Protein AF-A0A7D9KC14-F1 (afdb_monomer)

Foldseek 3Di:
DDDDPDDDPVVVVVVVVVVVVLVVVLVVLVVVLVVLVVVLVVLVVVLVVLVVVLVVLVVVLVVLVVVLVVLVVVLVVLVVVLVVVLVVQDPPDPVSVVVNVVSNVVSVVVSVVSVVVSVVSVVVNVVSVVVVVVVVVSVVVSVVSVVVSVVSVVVSVVSVVVSVVSVVVVVVVVVVVVVVVVVVVVVVVVVVVVVVVVVVVVVVVVVVVVVVVVD

Secondary structure (DSSP, 8-state):
-------SSHHHHHHHHHHHHHHHHHHHHHHHHHHHHHHHHHHHHHHHHHHHHHHHHHHHHHHHHHHHHHHHHHHHHHHHHHHHHHHHS--SSHHHHHHHHHHHHHHHHHHHHHHHHHHHHHHHHHHHHHHHHHHHHHHHHHHHHHHHHHHHHHHHHHHHHHHHHHHHHHHHHHHHHHHHHHHHHHHHHHHHHHHHHHHHHHHHHHHHHHHHHH-

Mean predicted aligned error: 11.84 Å

Structure (mmCIF, N/CA/C/O backbone):
data_AF-A0A7D9KC14-F1
#
_entry.id   AF-A0A7D9KC14-F1
#
loop_
_atom_site.group_PDB
_atom_site.id
_atom_site.type_symbol
_atom_site.label_atom_id
_atom_site.label_alt_id
_atom_site.label_comp_id
_atom_site.label_asym_id
_atom_site.label_entity_id
_atom_site.label_seq_id
_atom_site.pdbx_PDB_ins_code
_atom_site.Cartn_x
_atom_site.Cartn_y
_atom_site.Cartn_z
_atom_site.occupancy
_atom_site.B_iso_or_equiv
_atom_site.auth_seq_id
_atom_site.auth_comp_id
_atom_site.auth_asym_id
_atom_site.auth_atom_id
_atom_site.pdbx_PDB_model_num
ATOM 1 N N . MET A 1 1 ? 51.379 22.049 -57.224 1.00 39.00 1 MET A N 1
ATOM 2 C CA . MET A 1 1 ? 50.132 21.332 -57.548 1.00 39.00 1 MET A CA 1
ATOM 3 C C . MET A 1 1 ? 49.554 20.849 -56.240 1.00 39.00 1 MET A C 1
ATOM 5 O O . MET A 1 1 ? 50.066 19.902 -55.660 1.00 39.00 1 MET A O 1
ATOM 9 N N . GLU A 1 2 ? 48.586 21.610 -55.744 1.00 45.56 2 GLU A N 1
ATOM 10 C CA . GLU A 1 2 ? 47.668 21.205 -54.684 1.00 45.56 2 GLU A CA 1
ATOM 11 C C . GLU A 1 2 ? 46.877 19.973 -55.123 1.00 45.56 2 GLU A C 1
ATOM 13 O O . GLU A 1 2 ? 46.522 19.850 -56.297 1.00 45.56 2 GLU A O 1
ATOM 18 N N . SER A 1 3 ? 46.556 19.096 -54.177 1.00 41.31 3 SER A N 1
ATOM 19 C CA . SER A 1 3 ? 45.239 18.460 -54.109 1.00 41.31 3 SER A CA 1
ATOM 20 C C . SER A 1 3 ? 45.011 17.975 -52.683 1.00 41.31 3 SER A C 1
ATOM 22 O O . SER A 1 3 ? 45.712 17.104 -52.173 1.00 41.31 3 SER A O 1
ATOM 24 N N . SER A 1 4 ? 44.057 18.641 -52.047 1.00 45.81 4 SER A N 1
ATOM 25 C CA . SER A 1 4 ? 43.502 18.395 -50.726 1.00 45.81 4 SER A CA 1
ATOM 26 C C . SER A 1 4 ? 42.912 16.990 -50.607 1.00 45.81 4 SER A C 1
ATOM 28 O O . SER A 1 4 ? 41.983 16.647 -51.335 1.00 45.81 4 SER A O 1
ATOM 30 N N . SER A 1 5 ? 43.376 16.213 -49.628 1.00 45.97 5 SER A N 1
ATOM 31 C CA . SER A 1 5 ? 42.570 15.146 -49.025 1.00 45.97 5 SER A CA 1
ATOM 32 C C . SER A 1 5 ? 41.718 15.766 -47.921 1.00 45.97 5 SER A C 1
ATOM 34 O O . SER A 1 5 ? 42.128 15.802 -46.766 1.00 45.97 5 SER A O 1
ATOM 36 N N . SER A 1 6 ? 40.555 16.296 -48.286 1.00 48.28 6 SER A N 1
ATOM 37 C CA . SER A 1 6 ? 39.511 16.688 -47.337 1.00 48.28 6 SER A CA 1
ATOM 38 C C . SER A 1 6 ? 38.213 16.007 -47.744 1.00 48.28 6 SER A C 1
ATOM 40 O O . SER A 1 6 ? 37.364 16.612 -48.385 1.00 48.28 6 SER A O 1
ATOM 42 N N . GLU A 1 7 ? 38.071 14.729 -47.421 1.00 48.59 7 GLU A N 1
ATOM 43 C CA . GLU A 1 7 ? 36.798 14.027 -47.559 1.00 48.59 7 GLU A CA 1
ATOM 44 C C . GLU A 1 7 ? 36.711 12.966 -46.457 1.00 48.59 7 GLU A C 1
ATOM 46 O O . GLU A 1 7 ? 37.543 12.059 -46.409 1.00 48.59 7 GLU A O 1
ATOM 51 N N . SER A 1 8 ? 35.643 13.047 -45.648 1.00 48.19 8 SER A N 1
ATOM 52 C CA . SER A 1 8 ? 35.090 11.994 -44.765 1.00 48.19 8 SER A CA 1
ATOM 53 C C . SER A 1 8 ? 35.402 12.028 -43.252 1.00 48.19 8 SER A C 1
ATOM 55 O O . SER A 1 8 ? 35.715 10.985 -42.687 1.00 48.19 8 SER A O 1
ATOM 57 N N . GLU A 1 9 ? 35.239 13.163 -42.561 1.00 49.38 9 GLU A N 1
ATOM 58 C CA . GLU A 1 9 ? 35.051 13.162 -41.084 1.00 49.38 9 GLU A CA 1
ATOM 59 C C . GLU A 1 9 ? 33.600 13.465 -40.649 1.00 49.38 9 GLU A C 1
ATOM 61 O O . GLU A 1 9 ? 33.166 13.005 -39.599 1.00 49.38 9 GLU A O 1
ATOM 66 N N . ASP A 1 10 ? 32.803 14.114 -41.503 1.00 49.94 10 ASP A N 1
ATOM 67 C CA . ASP A 1 10 ? 31.460 14.628 -41.171 1.00 49.94 10 ASP A CA 1
ATOM 68 C C . ASP A 1 10 ? 30.424 13.529 -40.830 1.00 49.94 10 ASP A C 1
ATOM 70 O O . ASP A 1 10 ? 29.585 13.684 -39.950 1.00 49.94 10 ASP A O 1
ATOM 74 N N . GLY A 1 11 ? 30.516 12.354 -41.465 1.00 54.12 11 GLY A N 1
ATOM 75 C CA . GLY A 1 11 ? 29.548 11.265 -41.262 1.00 54.12 11 GLY A CA 1
ATOM 76 C C . GLY A 1 11 ? 29.755 10.418 -40.000 1.00 54.12 11 GLY A C 1
ATOM 77 O O . GLY A 1 11 ? 28.895 9.601 -39.683 1.00 54.12 11 GLY A O 1
ATOM 78 N N . ASN A 1 12 ? 30.887 10.551 -39.298 1.00 58.19 12 ASN A N 1
ATOM 79 C CA . ASN A 1 12 ? 31.172 9.753 -38.097 1.00 58.19 12 ASN A CA 1
ATOM 80 C C . ASN A 1 12 ? 30.676 10.453 -36.818 1.00 58.19 12 ASN A C 1
ATOM 82 O O . ASN A 1 12 ? 30.255 9.786 -35.875 1.00 58.19 12 ASN A O 1
ATOM 86 N N . GLU A 1 13 ? 30.663 11.789 -36.806 1.00 62.78 13 GLU A N 1
ATOM 87 C CA . GLU A 1 13 ? 30.197 12.587 -35.665 1.00 62.78 13 GLU A CA 1
ATOM 88 C C . GLU A 1 13 ? 28.672 12.521 -35.479 1.00 62.78 13 GLU A C 1
ATOM 90 O O . GLU A 1 13 ? 28.202 12.417 -34.345 1.00 62.78 13 GLU A O 1
ATOM 95 N N . GLU A 1 14 ? 27.888 12.506 -36.566 1.00 62.66 14 GLU A N 1
ATOM 96 C CA . GLU A 1 14 ? 26.424 12.353 -36.488 1.00 62.66 14 GLU A CA 1
ATOM 97 C C . GLU A 1 14 ? 26.013 10.986 -35.915 1.00 62.66 14 GLU A C 1
ATOM 99 O O . GLU A 1 14 ? 25.110 10.902 -35.083 1.00 62.66 14 GLU A O 1
ATOM 104 N N . VAL A 1 15 ? 26.717 9.912 -36.291 1.00 64.75 15 VAL A N 1
ATOM 105 C CA . VAL A 1 15 ? 26.421 8.548 -35.818 1.00 64.75 15 VAL A CA 1
ATOM 106 C C . VAL A 1 15 ? 26.793 8.374 -34.343 1.00 64.75 15 VAL A C 1
ATOM 108 O O . VAL A 1 15 ? 26.016 7.796 -33.584 1.00 64.75 15 VAL A O 1
ATOM 111 N N . GLU A 1 16 ? 27.942 8.907 -33.911 1.00 68.31 16 GLU A N 1
ATOM 112 C CA . GLU A 1 16 ? 28.320 8.903 -32.491 1.00 68.31 16 GLU A CA 1
ATOM 113 C C . GLU A 1 16 ? 27.355 9.724 -31.629 1.00 68.31 16 GLU A C 1
ATOM 115 O O . GLU A 1 16 ? 27.100 9.377 -30.472 1.00 68.31 16 GLU A O 1
ATOM 120 N N . ARG A 1 17 ? 26.821 10.822 -32.169 1.00 72.69 17 ARG A N 1
ATOM 121 C CA . ARG A 1 17 ? 25.849 11.653 -31.464 1.00 72.69 17 ARG A CA 1
ATOM 122 C C . ARG A 1 17 ? 24.526 10.915 -31.255 1.00 72.69 17 ARG A C 1
ATOM 124 O O . ARG A 1 17 ? 24.041 10.895 -30.125 1.00 72.69 17 ARG A O 1
ATOM 131 N N . ASP A 1 18 ? 24.013 10.249 -32.288 1.00 74.06 18 ASP A N 1
ATOM 132 C CA . ASP A 1 18 ? 22.810 9.414 -32.191 1.00 74.06 18 ASP A CA 1
ATOM 133 C C . ASP A 1 18 ? 22.973 8.290 -31.148 1.00 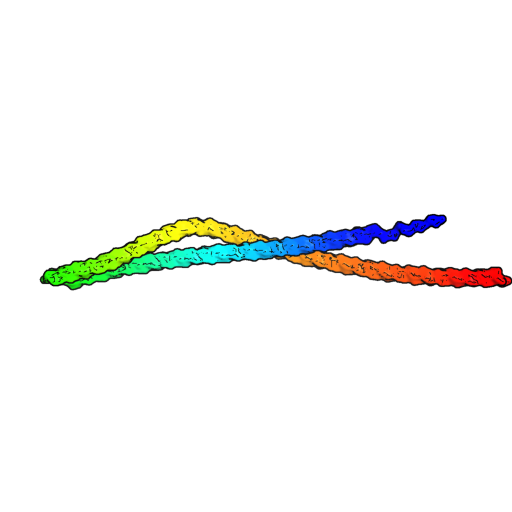74.06 18 ASP A C 1
ATOM 135 O O . ASP A 1 18 ? 22.064 8.032 -30.363 1.00 74.06 18 ASP A O 1
ATOM 139 N N . GLU A 1 19 ? 24.140 7.636 -31.081 1.00 74.44 19 GLU A N 1
ATOM 140 C CA . GLU A 1 19 ? 24.414 6.574 -30.091 1.00 74.44 19 GLU A CA 1
ATOM 141 C C . GLU A 1 19 ? 24.459 7.089 -28.651 1.00 74.44 19 GLU A C 1
ATOM 143 O O . GLU A 1 19 ? 24.012 6.411 -27.720 1.00 74.44 19 GLU A O 1
ATOM 148 N N . ARG A 1 20 ? 24.996 8.294 -28.444 1.00 78.12 20 ARG A N 1
ATOM 149 C CA . ARG A 1 20 ? 25.009 8.932 -27.121 1.00 78.12 20 ARG A CA 1
ATOM 150 C C . ARG A 1 20 ? 23.605 9.335 -26.687 1.00 78.12 20 ARG A C 1
ATOM 152 O O . ARG A 1 20 ? 23.263 9.130 -25.525 1.00 78.12 20 ARG A O 1
ATOM 159 N N . GLU A 1 21 ? 22.802 9.875 -27.601 1.00 78.19 21 GLU A N 1
ATOM 160 C CA . GLU A 1 21 ? 21.414 10.254 -27.324 1.00 78.19 21 GLU A CA 1
ATOM 161 C C . GLU A 1 21 ? 20.549 9.017 -27.000 1.00 78.19 21 GLU A C 1
ATOM 163 O O . GLU A 1 21 ? 19.844 9.019 -25.989 1.00 78.19 21 GLU A O 1
ATOM 168 N N . GLU A 1 22 ? 20.686 7.923 -27.758 1.00 79.06 22 GLU A N 1
ATOM 169 C CA . GLU A 1 22 ? 19.988 6.649 -27.509 1.00 79.06 22 GLU A CA 1
ATOM 170 C C . GLU A 1 22 ? 20.354 6.014 -26.156 1.00 79.06 22 GLU A C 1
ATOM 172 O O . GLU A 1 22 ? 19.478 5.546 -25.420 1.00 79.06 22 GLU A O 1
ATOM 177 N N . ASN A 1 23 ? 21.645 5.994 -25.806 1.00 80.38 23 ASN A N 1
ATOM 178 C CA . ASN A 1 23 ? 22.094 5.464 -24.518 1.00 80.38 23 ASN A CA 1
ATOM 179 C C . ASN A 1 23 ? 21.542 6.292 -23.352 1.00 80.38 23 ASN A C 1
ATOM 181 O O . ASN A 1 23 ? 21.031 5.720 -22.387 1.00 80.38 23 ASN A O 1
ATOM 185 N N . ASN A 1 24 ? 21.564 7.620 -23.477 1.00 87.44 24 ASN A N 1
ATOM 186 C CA . ASN A 1 24 ? 21.039 8.527 -22.462 1.00 87.44 24 ASN A CA 1
ATOM 187 C C . ASN A 1 24 ? 19.527 8.328 -22.242 1.00 87.44 24 ASN A C 1
ATOM 189 O O . ASN A 1 24 ? 19.068 8.277 -21.105 1.00 87.44 24 ASN A O 1
ATOM 193 N N . GLU A 1 25 ? 18.745 8.126 -23.308 1.00 87.12 25 GLU A N 1
ATOM 194 C CA . GLU A 1 25 ? 17.305 7.849 -23.197 1.00 87.12 25 GLU A CA 1
ATOM 195 C C . GLU A 1 25 ? 17.023 6.538 -22.439 1.00 87.12 25 GLU A C 1
ATOM 197 O O . GLU A 1 25 ? 16.167 6.490 -21.552 1.00 87.12 25 GLU A O 1
ATOM 202 N N . THR A 1 26 ? 17.779 5.470 -22.719 1.00 88.69 26 THR A N 1
ATOM 203 C CA . THR A 1 26 ? 17.621 4.202 -21.983 1.00 88.69 26 THR A CA 1
ATOM 204 C C . THR A 1 26 ? 18.058 4.284 -20.520 1.00 88.69 26 THR A C 1
ATOM 206 O O . THR A 1 26 ? 17.493 3.581 -19.675 1.00 88.69 26 THR A O 1
ATOM 209 N N . GLU A 1 27 ? 19.040 5.130 -20.209 1.00 91.25 27 GLU A N 1
ATOM 210 C CA . GLU A 1 27 ? 19.519 5.364 -18.848 1.00 91.25 27 GLU A CA 1
ATOM 211 C C . GLU A 1 27 ? 18.489 6.143 -18.022 1.00 91.25 27 GLU A C 1
ATOM 213 O O . GLU A 1 27 ? 18.141 5.701 -16.925 1.00 91.25 27 GLU A O 1
ATOM 218 N N . LEU A 1 28 ? 17.891 7.192 -18.596 1.00 92.00 28 LEU A N 1
ATOM 219 C CA . LEU A 1 28 ? 16.787 7.941 -17.984 1.00 92.00 28 LEU A CA 1
ATOM 220 C C . LEU A 1 28 ? 15.584 7.036 -17.676 1.00 92.00 28 LEU A C 1
ATOM 222 O O . LEU A 1 28 ? 15.083 7.017 -16.554 1.00 92.00 28 LEU A O 1
ATOM 226 N N . LEU A 1 29 ? 15.171 6.190 -18.629 1.00 91.88 29 LEU A N 1
ATOM 227 C CA . LEU A 1 29 ? 14.085 5.223 -18.407 1.00 91.88 29 LEU A CA 1
ATOM 228 C C . LEU A 1 29 ? 14.397 4.234 -17.272 1.00 91.88 29 LEU A C 1
ATOM 230 O O . LEU A 1 29 ? 13.488 3.743 -16.594 1.00 91.88 29 LEU A O 1
ATOM 234 N N . ARG A 1 30 ? 15.676 3.895 -17.076 1.00 92.81 30 ARG A N 1
ATOM 235 C CA . ARG A 1 30 ? 16.119 3.001 -16.003 1.00 92.81 30 ARG A CA 1
ATOM 236 C C . ARG A 1 30 ? 16.074 3.692 -14.642 1.00 92.81 30 ARG A C 1
ATOM 238 O O . ARG A 1 30 ? 15.683 3.038 -13.673 1.00 92.81 30 ARG A O 1
ATOM 245 N N . GLU A 1 31 ? 16.470 4.959 -14.579 1.00 95.88 31 GLU A N 1
ATOM 246 C CA . GLU A 1 31 ? 16.382 5.795 -13.380 1.00 95.88 31 GLU A CA 1
ATOM 247 C C . GLU A 1 31 ? 14.921 5.967 -12.949 1.00 95.88 31 GLU A C 1
ATOM 249 O O . GLU A 1 31 ? 14.560 5.549 -11.848 1.00 95.88 31 GLU A O 1
ATOM 254 N N . ASP A 1 32 ? 14.045 6.388 -13.865 1.00 95.12 32 ASP A N 1
ATOM 255 C CA . ASP A 1 32 ? 12.604 6.528 -13.617 1.00 95.12 32 ASP A CA 1
ATOM 256 C C . ASP A 1 32 ? 11.967 5.215 -13.118 1.00 95.12 32 ASP A C 1
ATOM 258 O O . ASP A 1 32 ? 11.099 5.196 -12.237 1.00 95.12 32 ASP A O 1
ATOM 262 N N . LEU A 1 33 ? 12.396 4.068 -13.661 1.00 95.19 33 LEU A N 1
ATOM 263 C CA . LEU A 1 33 ? 11.940 2.755 -13.202 1.00 95.19 33 LEU A CA 1
ATOM 264 C C . LEU A 1 33 ? 12.414 2.416 -11.789 1.00 95.19 33 LEU A C 1
ATOM 266 O O . LEU A 1 33 ? 11.674 1.755 -11.047 1.00 95.19 33 LEU A O 1
ATOM 270 N N . ALA A 1 34 ? 13.639 2.802 -11.435 1.00 96.06 34 ALA A N 1
ATOM 271 C CA . ALA A 1 34 ? 14.172 2.615 -10.095 1.00 96.06 34 ALA A CA 1
ATOM 272 C C . ALA A 1 34 ? 13.386 3.476 -9.101 1.00 96.06 34 ALA A C 1
ATOM 274 O O . ALA A 1 34 ? 12.873 2.934 -8.117 1.00 96.06 34 ALA A O 1
ATOM 275 N N . ASP A 1 35 ? 13.174 4.750 -9.422 1.00 96.06 35 ASP A N 1
ATOM 276 C CA . ASP A 1 35 ? 12.413 5.695 -8.607 1.00 96.06 35 ASP A CA 1
ATOM 277 C C . ASP A 1 35 ? 10.980 5.219 -8.385 1.00 96.06 35 ASP A C 1
ATOM 279 O O . ASP A 1 35 ? 10.573 5.010 -7.238 1.00 96.06 35 ASP A O 1
ATOM 283 N N . LEU A 1 36 ? 10.252 4.879 -9.454 1.00 96.00 36 LEU A N 1
ATOM 284 C CA . LEU A 1 36 ? 8.911 4.294 -9.345 1.00 96.00 36 LEU A CA 1
ATOM 285 C C . LEU A 1 36 ? 8.905 3.019 -8.498 1.00 96.00 36 LEU A C 1
ATOM 287 O O . LEU A 1 36 ? 7.957 2.755 -7.757 1.00 96.00 36 LEU A O 1
ATOM 291 N N . SER A 1 37 ? 9.946 2.190 -8.598 1.00 96.38 37 SER A N 1
ATOM 292 C CA . SER A 1 37 ? 10.044 0.974 -7.795 1.00 96.38 37 SER A CA 1
ATOM 293 C C . SER A 1 37 ? 10.237 1.273 -6.309 1.00 96.38 37 SER A C 1
ATOM 295 O O . SER A 1 37 ? 9.648 0.575 -5.477 1.00 96.38 37 SER A O 1
ATOM 297 N N . THR A 1 38 ? 11.043 2.280 -5.967 1.00 97.69 38 THR A N 1
ATOM 298 C CA . THR A 1 38 ? 11.219 2.709 -4.575 1.00 97.69 38 THR A CA 1
ATOM 299 C C . THR A 1 38 ? 9.936 3.326 -4.027 1.00 97.69 38 THR A C 1
ATOM 301 O O . THR A 1 38 ? 9.496 2.938 -2.944 1.00 97.69 38 THR A O 1
ATOM 304 N N . GLU A 1 39 ? 9.264 4.180 -4.801 1.00 97.19 39 GLU A N 1
ATOM 305 C CA . GLU A 1 39 ? 8.013 4.820 -4.400 1.00 97.19 39 GLU A CA 1
ATOM 306 C C . GLU A 1 39 ? 6.896 3.792 -4.166 1.00 97.19 39 GLU A C 1
ATOM 308 O O . GLU A 1 39 ? 6.202 3.845 -3.147 1.00 97.19 39 GLU A O 1
ATOM 313 N N . ILE A 1 40 ? 6.763 2.801 -5.056 1.00 97.56 40 ILE A N 1
ATOM 314 C CA . ILE A 1 40 ? 5.828 1.677 -4.891 1.00 97.56 40 ILE A CA 1
ATOM 315 C C . ILE A 1 40 ? 6.100 0.935 -3.581 1.00 97.56 40 ILE A C 1
ATOM 317 O O . ILE A 1 40 ? 5.162 0.679 -2.828 1.00 97.56 40 ILE A O 1
ATOM 321 N N . SER A 1 41 ? 7.364 0.618 -3.290 1.00 97.44 41 SER A N 1
ATOM 322 C CA . SER A 1 41 ? 7.752 -0.098 -2.068 1.00 97.44 41 SER A CA 1
ATOM 323 C C . SER A 1 41 ? 7.393 0.698 -0.808 1.00 97.44 41 SER A C 1
ATOM 325 O O . SER A 1 41 ? 6.777 0.170 0.121 1.00 97.44 41 SER A O 1
ATOM 327 N N . ILE A 1 42 ? 7.700 1.998 -0.803 1.00 96.88 42 ILE A N 1
ATOM 328 C CA . ILE A 1 42 ? 7.386 2.900 0.310 1.00 96.88 42 ILE A CA 1
ATOM 329 C C . ILE A 1 42 ? 5.870 2.988 0.520 1.00 96.88 42 ILE A C 1
ATOM 331 O O . ILE A 1 42 ? 5.396 2.822 1.646 1.00 96.88 42 ILE A O 1
ATOM 335 N N . LYS A 1 43 ? 5.088 3.194 -0.549 1.00 96.94 43 LYS A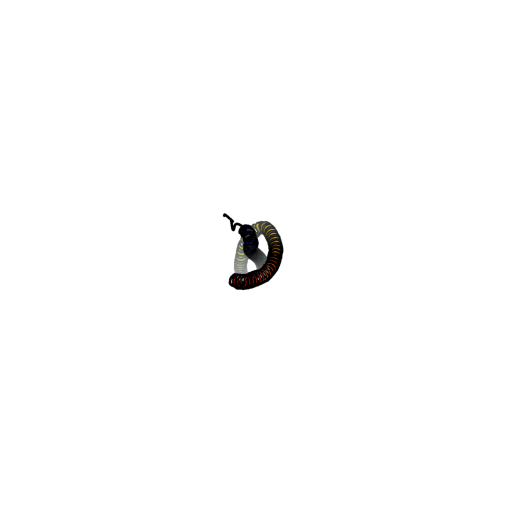 N 1
ATOM 336 C CA . LYS A 1 43 ? 3.622 3.275 -0.451 1.00 96.94 43 LYS A CA 1
ATOM 337 C C . LYS A 1 43 ? 2.991 1.953 -0.029 1.00 96.94 43 LYS A C 1
ATOM 339 O O . LYS A 1 43 ? 2.063 1.973 0.772 1.00 96.94 43 LYS A O 1
ATOM 344 N N . GLN A 1 44 ? 3.497 0.814 -0.506 1.00 96.88 44 GLN A N 1
ATOM 345 C CA . GLN A 1 44 ? 3.044 -0.509 -0.059 1.00 96.88 44 GLN A CA 1
ATOM 346 C C . GLN A 1 44 ? 3.232 -0.683 1.444 1.00 96.88 44 GLN A C 1
ATOM 348 O O . GLN A 1 44 ? 2.284 -1.054 2.134 1.00 96.88 44 GLN A O 1
ATOM 353 N N . LYS A 1 45 ? 4.425 -0.358 1.950 1.00 97.00 45 LYS A N 1
ATOM 354 C CA . LYS A 1 45 ? 4.726 -0.451 3.378 1.00 97.00 45 LYS A CA 1
ATOM 355 C C . LYS A 1 45 ? 3.836 0.476 4.208 1.00 97.00 45 LYS A C 1
ATOM 357 O O . LYS A 1 45 ? 3.304 0.058 5.231 1.00 97.00 45 LYS A O 1
ATOM 362 N N . LEU A 1 46 ? 3.619 1.708 3.745 1.00 95.50 46 LEU A N 1
ATOM 363 C CA . LEU A 1 46 ? 2.729 2.656 4.415 1.00 95.50 46 LEU A CA 1
ATOM 364 C C . LEU A 1 46 ? 1.282 2.142 4.479 1.00 95.50 46 LEU A C 1
ATOM 366 O O . LEU A 1 46 ? 0.640 2.246 5.523 1.00 95.50 46 LEU A O 1
ATOM 370 N N . ILE A 1 47 ? 0.766 1.584 3.379 1.00 96.31 47 ILE A N 1
ATOM 371 C CA . ILE A 1 47 ? -0.578 0.992 3.348 1.00 96.31 47 ILE A CA 1
ATOM 372 C C . ILE A 1 47 ? -0.664 -0.164 4.346 1.00 96.31 47 ILE A C 1
ATOM 374 O O . ILE A 1 47 ? -1.572 -0.171 5.171 1.00 96.31 47 ILE A O 1
ATOM 378 N N . GLU A 1 48 ? 0.303 -1.082 4.339 1.00 96.25 48 GLU A N 1
ATOM 379 C CA . GLU A 1 48 ? 0.333 -2.225 5.258 1.00 96.25 48 GLU A CA 1
ATOM 380 C C . GLU A 1 48 ? 0.368 -1.787 6.734 1.00 96.25 48 GLU A C 1
ATOM 382 O O . GLU A 1 48 ? -0.365 -2.318 7.574 1.00 96.25 48 GLU A O 1
ATOM 387 N N . GLU A 1 49 ? 1.185 -0.787 7.075 1.00 94.31 49 GLU A N 1
ATOM 388 C CA . GLU A 1 49 ? 1.255 -0.234 8.432 1.00 94.31 49 GLU A CA 1
ATOM 389 C C . GLU A 1 49 ? -0.078 0.400 8.864 1.00 94.31 49 GLU A C 1
ATOM 391 O O . GLU A 1 49 ? -0.535 0.181 9.995 1.00 94.31 49 GLU A O 1
ATOM 396 N N . LEU A 1 50 ? -0.742 1.138 7.966 1.00 91.81 50 LEU A N 1
ATOM 397 C CA . LEU A 1 50 ? -2.056 1.729 8.225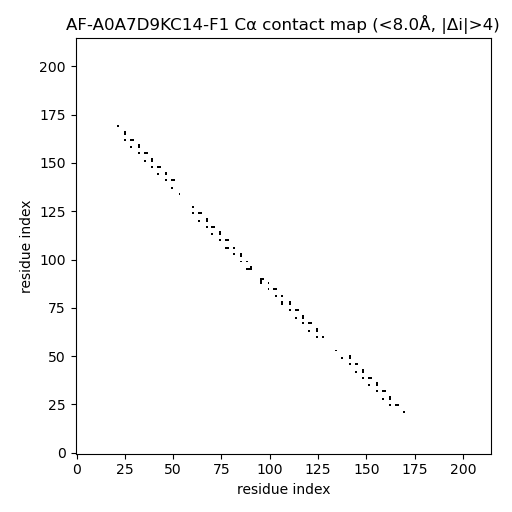 1.00 91.81 50 LEU A CA 1
ATOM 398 C C . LEU A 1 50 ? -3.142 0.655 8.396 1.00 91.81 50 LEU A C 1
ATOM 400 O O . LEU A 1 50 ? -3.918 0.725 9.354 1.00 91.81 50 LEU A O 1
ATOM 404 N N . GLU A 1 51 ? -3.169 -0.368 7.539 1.00 93.44 51 GLU A N 1
ATOM 405 C CA . GLU A 1 51 ? -4.094 -1.506 7.642 1.00 93.44 51 GLU A CA 1
ATOM 406 C C . GLU A 1 51 ? -3.911 -2.259 8.966 1.00 93.44 51 GLU A C 1
ATOM 408 O O . GLU A 1 51 ? -4.885 -2.549 9.673 1.00 93.44 51 GLU A O 1
ATOM 413 N N . ASN A 1 52 ? -2.661 -2.522 9.353 1.00 94.06 52 ASN A N 1
ATOM 414 C CA . ASN A 1 52 ? -2.328 -3.187 10.610 1.00 94.06 52 ASN A CA 1
ATOM 415 C C . ASN A 1 52 ? -2.742 -2.357 11.830 1.00 94.06 52 ASN A C 1
ATOM 417 O O . ASN A 1 52 ? -3.347 -2.889 12.770 1.00 94.06 52 ASN A O 1
ATOM 421 N N . SER A 1 53 ? -2.474 -1.049 11.812 1.00 90.69 53 SER A N 1
ATOM 422 C CA . SER A 1 53 ? -2.915 -0.118 12.857 1.00 90.69 53 SER A CA 1
ATOM 423 C C . SER A 1 53 ? -4.439 -0.140 13.014 1.00 90.69 53 SER A C 1
ATOM 425 O O . SER A 1 53 ? -4.975 -0.252 14.122 1.00 90.69 53 SER A O 1
ATOM 427 N N . GLN A 1 54 ? -5.157 -0.145 11.893 1.00 89.44 54 GLN A N 1
ATOM 428 C CA . GLN A 1 54 ? -6.612 -0.150 11.861 1.00 89.44 54 GLN A CA 1
ATOM 429 C C . GLN A 1 54 ? -7.218 -1.468 12.349 1.00 89.44 54 GLN A C 1
ATOM 431 O O . GLN A 1 54 ? -8.188 -1.466 13.117 1.00 89.44 54 GLN A O 1
ATOM 436 N N . LYS A 1 55 ? -6.609 -2.598 11.982 1.00 91.62 55 LYS A N 1
ATOM 437 C CA . LYS A 1 55 ? -6.961 -3.922 12.502 1.00 91.62 55 LYS A CA 1
ATOM 438 C C . LYS A 1 55 ? -6.750 -3.998 14.014 1.00 91.62 55 LYS A C 1
ATOM 440 O O . LYS A 1 55 ? -7.646 -4.442 14.734 1.00 91.62 55 LYS A O 1
ATOM 445 N N . ARG A 1 56 ? -5.610 -3.508 14.518 1.00 91.12 56 ARG A N 1
ATOM 446 C CA . ARG A 1 56 ? -5.313 -3.444 15.960 1.00 91.12 56 ARG A CA 1
ATOM 447 C C . ARG A 1 56 ? -6.341 -2.597 16.707 1.00 91.12 56 ARG A C 1
ATOM 449 O O . ARG A 1 56 ? -6.832 -3.023 17.752 1.00 91.12 56 ARG A O 1
ATOM 456 N N . LEU A 1 57 ? -6.702 -1.436 16.162 1.00 88.00 57 LEU A N 1
ATOM 457 C CA . LEU A 1 57 ? -7.714 -0.565 16.753 1.00 88.00 57 LEU A CA 1
ATOM 458 C C . LEU A 1 57 ? -9.078 -1.265 16.851 1.00 88.00 57 LEU A C 1
ATOM 460 O O . LEU A 1 57 ? -9.729 -1.202 17.896 1.00 88.00 57 LEU A O 1
ATOM 464 N N . ASN A 1 58 ? -9.488 -1.971 15.793 1.00 89.12 58 ASN A N 1
ATOM 465 C CA . ASN A 1 58 ? -10.752 -2.704 15.769 1.00 89.12 58 ASN A CA 1
ATOM 466 C C . ASN A 1 58 ? -10.767 -3.878 16.764 1.00 89.12 58 ASN A C 1
ATOM 468 O O . ASN A 1 58 ? -11.732 -4.037 17.507 1.00 89.12 58 ASN A O 1
ATOM 472 N N . ASN A 1 59 ? -9.675 -4.641 16.852 1.00 91.31 59 ASN A N 1
ATOM 473 C CA . ASN A 1 59 ? -9.533 -5.713 17.845 1.00 91.31 59 ASN A CA 1
ATOM 474 C C . ASN A 1 59 ? -9.624 -5.172 19.276 1.00 91.31 59 ASN A C 1
ATOM 476 O O . ASN A 1 59 ? -10.312 -5.739 20.122 1.00 91.31 59 ASN A O 1
ATOM 480 N N . MET A 1 60 ? -8.977 -4.036 19.542 1.00 87.88 60 MET A N 1
ATOM 481 C CA . MET A 1 60 ? -9.039 -3.394 20.852 1.00 87.88 60 MET A CA 1
ATOM 482 C C . MET A 1 60 ? -10.461 -2.931 21.195 1.00 87.88 60 MET A C 1
ATOM 484 O O . MET A 1 60 ? -10.874 -3.034 22.348 1.00 87.88 60 MET A O 1
ATOM 488 N N . LYS A 1 61 ? -11.238 -2.474 20.202 1.00 86.50 61 LYS A N 1
ATOM 489 C CA . LYS A 1 61 ? -12.650 -2.112 20.393 1.00 86.50 61 LYS A CA 1
ATOM 490 C C . LYS A 1 61 ? -13.458 -3.322 20.855 1.00 86.50 61 LYS A C 1
ATOM 492 O O . LYS A 1 61 ? -14.136 -3.239 21.877 1.00 86.50 61 LYS A O 1
ATOM 497 N N . LEU A 1 62 ? -13.353 -4.424 20.110 1.00 90.25 62 LEU A N 1
ATOM 498 C CA . LEU A 1 62 ? -14.077 -5.659 20.396 1.00 90.25 62 LEU A CA 1
ATOM 499 C C . LEU A 1 62 ? -13.746 -6.166 21.805 1.00 90.25 62 LEU A C 1
ATOM 501 O O . LEU A 1 62 ? -14.651 -6.446 22.584 1.00 90.25 62 LEU A O 1
ATOM 505 N N . HIS A 1 63 ? -12.464 -6.147 22.177 1.00 89.94 63 HIS A N 1
ATOM 506 C CA . HIS A 1 63 ? -12.017 -6.549 23.508 1.00 89.94 63 HIS A CA 1
ATOM 507 C C . HIS A 1 63 ? -12.660 -5.723 24.639 1.00 89.94 63 HIS A C 1
ATOM 509 O O . HIS A 1 63 ? -13.114 -6.276 25.644 1.00 89.94 63 HIS A O 1
ATOM 515 N N . TYR A 1 64 ? -12.744 -4.395 24.489 1.00 88.94 64 TYR A N 1
ATOM 516 C CA . TYR A 1 64 ? -13.420 -3.549 25.479 1.00 88.94 64 TYR A CA 1
ATOM 517 C C . TYR A 1 64 ? -14.932 -3.796 25.529 1.00 88.94 64 TYR A C 1
ATOM 519 O O . TYR A 1 64 ? -15.517 -3.764 26.613 1.00 88.94 64 TYR A O 1
ATOM 527 N N . GLU A 1 65 ? -15.572 -4.039 24.383 1.00 88.81 65 GLU A N 1
ATOM 528 C CA . GLU A 1 65 ? -17.003 -4.353 24.309 1.00 88.81 65 GLU A CA 1
ATOM 529 C C . GLU A 1 65 ? -17.330 -5.685 24.997 1.00 88.81 65 GLU A C 1
ATOM 531 O O . GLU A 1 65 ? -18.258 -5.742 25.808 1.00 88.81 65 GLU A O 1
ATOM 536 N N . GLU A 1 66 ? -16.517 -6.716 24.770 1.00 93.25 66 GLU A N 1
ATOM 537 C CA . GLU A 1 66 ? -16.619 -8.012 25.444 1.00 93.25 66 GLU A CA 1
ATOM 538 C C . GLU A 1 66 ? -16.399 -7.887 26.955 1.00 93.25 66 GLU A C 1
ATOM 540 O O . GLU A 1 66 ? -17.210 -8.384 27.743 1.00 93.25 66 GLU A O 1
ATOM 545 N N . LYS A 1 67 ? -15.345 -7.176 27.384 1.00 92.50 67 LYS A N 1
ATOM 546 C CA . LYS A 1 67 ? -15.042 -7.004 28.813 1.00 92.50 67 LYS A CA 1
ATOM 547 C C . LYS A 1 67 ? -16.149 -6.235 29.541 1.00 92.50 67 LYS A C 1
ATOM 549 O O . LYS A 1 67 ? -16.512 -6.604 30.659 1.00 92.50 67 LYS A O 1
ATOM 554 N N . LEU A 1 68 ? -16.723 -5.207 28.910 1.00 89.38 68 LEU A N 1
ATOM 555 C CA . LEU A 1 68 ? -17.874 -4.474 29.448 1.00 89.38 68 LEU A CA 1
ATOM 556 C C . LEU A 1 68 ? -19.109 -5.369 29.593 1.00 89.38 68 LEU A C 1
ATOM 558 O O . LEU A 1 68 ? -19.750 -5.344 30.642 1.00 89.38 68 LEU A O 1
ATOM 562 N N . SER A 1 69 ? -19.419 -6.167 28.568 1.00 93.50 69 SER A N 1
ATOM 563 C CA . SER A 1 69 ? -20.538 -7.116 28.595 1.00 93.50 69 SER A CA 1
ATOM 564 C C . SER A 1 69 ? -20.375 -8.147 29.718 1.00 93.50 69 SER A C 1
ATOM 566 O O . SER A 1 69 ? -21.283 -8.354 30.528 1.00 93.50 69 SER A O 1
ATOM 568 N N . LEU A 1 70 ? -19.178 -8.731 29.838 1.00 94.56 70 LEU A N 1
ATOM 569 C CA . LEU A 1 70 ? -18.855 -9.700 30.881 1.00 94.56 70 LEU A CA 1
ATOM 570 C C . LEU A 1 70 ? -19.008 -9.109 32.287 1.00 94.56 70 LEU A C 1
ATOM 572 O O . LEU A 1 70 ? -19.566 -9.757 33.172 1.00 94.56 70 LEU A O 1
ATOM 576 N N . LEU A 1 71 ? -18.511 -7.891 32.503 1.00 92.00 71 LEU A N 1
ATOM 577 C CA . LEU A 1 71 ? -18.570 -7.239 33.806 1.00 92.00 71 LEU A CA 1
ATOM 578 C C . LEU A 1 71 ? -20.005 -6.847 34.181 1.00 92.00 71 LEU A C 1
ATOM 580 O O . LEU A 1 71 ? -20.415 -7.067 35.317 1.00 92.00 71 LEU A O 1
ATOM 584 N N . ALA A 1 72 ? -20.791 -6.354 33.220 1.00 90.44 72 ALA A N 1
ATOM 585 C CA . ALA A 1 72 ? -22.210 -6.076 33.422 1.00 90.44 72 ALA A CA 1
ATOM 586 C C . ALA A 1 72 ? -22.989 -7.346 33.811 1.00 90.44 72 ALA A C 1
ATOM 588 O O . ALA A 1 72 ? -23.792 -7.318 34.744 1.00 90.44 72 ALA A O 1
ATOM 589 N N . ARG A 1 73 ? -22.700 -8.482 33.157 1.00 95.50 73 ARG A N 1
ATOM 590 C CA . ARG A 1 73 ? -23.281 -9.782 33.521 1.00 95.50 73 ARG A CA 1
ATOM 591 C C . ARG A 1 73 ? -22.890 -10.206 34.938 1.00 95.50 73 ARG A C 1
ATOM 593 O O . ARG A 1 73 ? -23.769 -10.570 35.710 1.00 95.50 73 ARG A O 1
ATOM 600 N N . LYS A 1 74 ? -21.607 -10.098 35.306 1.00 94.25 74 LYS A N 1
ATOM 601 C CA . LYS A 1 74 ? -21.125 -10.423 36.662 1.00 94.25 74 LYS A CA 1
ATOM 602 C C . LYS A 1 74 ? -21.801 -9.587 37.745 1.00 94.25 74 LYS A C 1
ATOM 604 O O . LYS A 1 74 ? -22.112 -10.123 38.807 1.00 94.25 74 LYS A O 1
ATOM 609 N N . ILE A 1 75 ? -22.022 -8.294 37.492 1.00 89.94 75 ILE A N 1
ATOM 610 C CA . ILE A 1 75 ? -22.760 -7.416 38.413 1.00 89.94 75 ILE A CA 1
ATOM 611 C C . ILE A 1 75 ? -24.171 -7.962 38.614 1.00 89.94 75 ILE A C 1
ATOM 613 O O . ILE A 1 75 ? -24.546 -8.231 39.750 1.00 89.94 75 ILE A O 1
ATOM 617 N N . LYS A 1 76 ? -24.901 -8.220 37.524 1.00 95.25 76 LYS A N 1
ATOM 618 C CA . LYS A 1 76 ? -26.273 -8.739 37.578 1.00 95.25 76 LYS A CA 1
ATOM 619 C C . LYS A 1 76 ? -26.369 -10.095 38.285 1.00 95.25 76 LYS A C 1
ATOM 621 O O . LYS A 1 76 ? -27.276 -10.310 39.084 1.00 95.25 76 LYS A O 1
ATOM 626 N N . GLU A 1 77 ? -25.442 -11.008 38.008 1.00 95.31 77 GLU A N 1
ATOM 627 C CA . GLU A 1 77 ? -25.372 -12.317 38.674 1.00 95.31 77 GLU A CA 1
ATOM 628 C C . GLU A 1 77 ? -25.109 -12.165 40.175 1.00 95.31 77 GLU A C 1
ATOM 630 O O . GLU A 1 77 ? -25.775 -12.807 40.979 1.00 95.31 77 GLU A O 1
ATOM 635 N N . THR A 1 78 ? -24.194 -11.270 40.558 1.00 91.69 78 THR A N 1
ATOM 636 C CA . THR A 1 78 ? -23.877 -10.997 41.970 1.00 91.69 78 THR A CA 1
ATOM 637 C C . THR A 1 78 ? -25.045 -10.324 42.694 1.00 91.69 78 THR A C 1
ATOM 639 O O . THR A 1 78 ? -25.298 -10.639 43.851 1.00 91.69 78 THR A O 1
ATOM 642 N N . GLU A 1 79 ? -25.769 -9.421 42.027 1.00 88.75 79 GLU A N 1
ATOM 643 C CA . GLU A 1 79 ? -26.992 -8.802 42.553 1.00 88.75 79 GLU A CA 1
ATOM 644 C C . GLU A 1 79 ? -28.088 -9.855 42.770 1.00 88.75 79 GLU A C 1
ATOM 646 O O . GLU A 1 79 ? -28.646 -9.931 43.859 1.00 88.75 79 GLU A O 1
ATOM 651 N N . THR A 1 80 ? -28.312 -10.734 41.787 1.00 94.50 80 THR A N 1
ATOM 652 C CA . THR A 1 80 ? -29.306 -11.818 41.891 1.00 94.50 80 THR A CA 1
ATOM 653 C C . THR A 1 80 ? -28.955 -12.802 43.010 1.00 94.50 80 THR A C 1
ATOM 655 O O . THR A 1 80 ? -29.834 -13.251 43.739 1.00 94.50 80 THR A O 1
ATOM 658 N N . GLU A 1 81 ? -27.675 -13.147 43.156 1.00 93.00 81 GLU A N 1
ATOM 659 C CA . GLU A 1 81 ? -27.213 -14.059 44.205 1.00 93.00 81 GLU A CA 1
ATOM 660 C C . GLU A 1 81 ? -27.335 -13.438 45.596 1.00 93.00 81 GLU A C 1
ATOM 662 O O . GLU A 1 81 ? -27.808 -14.094 46.521 1.00 93.00 81 GLU A O 1
ATOM 667 N N . ARG A 1 82 ? -26.974 -12.157 45.742 1.00 90.19 82 ARG A N 1
ATOM 668 C CA . ARG A 1 82 ? -27.194 -11.411 46.984 1.00 90.19 82 ARG A CA 1
ATOM 669 C C . ARG A 1 82 ? -28.664 -11.478 47.391 1.00 90.19 82 ARG A C 1
ATOM 671 O O . ARG A 1 82 ? -28.940 -11.791 48.542 1.00 90.19 82 ARG A O 1
ATOM 678 N N . ASP A 1 83 ? -29.574 -11.185 46.465 1.00 89.56 83 ASP A N 1
ATOM 679 C CA . ASP A 1 83 ? -31.009 -11.137 46.754 1.00 89.56 83 ASP A CA 1
ATOM 680 C C . ASP A 1 83 ? -31.525 -12.523 47.180 1.00 89.56 83 ASP A C 1
ATOM 682 O O . ASP A 1 83 ? -32.157 -12.644 48.224 1.00 89.56 83 ASP A O 1
ATOM 686 N N . ARG A 1 84 ? -31.120 -13.595 46.482 1.00 91.31 84 ARG A N 1
ATOM 687 C CA . ARG A 1 84 ? -31.446 -14.984 46.870 1.00 91.31 84 ARG A CA 1
ATOM 688 C C . ARG A 1 84 ? -30.925 -15.374 48.252 1.00 91.31 84 ARG A C 1
ATOM 690 O O . ARG A 1 84 ? -31.632 -16.029 49.017 1.00 91.31 84 ARG A O 1
ATOM 697 N N . VAL A 1 85 ? -29.673 -15.033 48.561 1.00 88.06 85 VAL A N 1
ATOM 698 C CA . VAL A 1 85 ? -29.066 -15.370 49.856 1.00 88.06 85 VAL A CA 1
ATOM 699 C C . VAL A 1 85 ? -29.771 -14.616 50.980 1.00 88.06 85 VAL A C 1
ATOM 701 O O . VAL A 1 85 ? -30.044 -15.213 52.018 1.00 88.06 85 VAL A O 1
ATOM 704 N N . LEU A 1 86 ? -30.104 -13.340 50.772 1.00 85.00 86 LEU A N 1
ATOM 705 C CA . LEU A 1 86 ? -30.848 -12.548 51.752 1.00 85.00 86 LEU A CA 1
ATOM 706 C C . LEU A 1 86 ? -32.267 -13.087 51.969 1.00 85.00 86 LEU A C 1
ATOM 708 O O . LEU A 1 86 ? -32.664 -13.207 53.122 1.00 85.00 86 LEU A O 1
ATOM 712 N N . ASP A 1 87 ? -32.970 -13.504 50.912 1.00 85.19 87 ASP A N 1
ATOM 713 C CA . ASP A 1 87 ? -34.291 -14.147 51.026 1.00 85.19 87 ASP A CA 1
ATOM 714 C C . ASP A 1 87 ? -34.234 -15.469 51.818 1.00 85.19 87 ASP A C 1
ATOM 716 O O . ASP A 1 87 ? -35.191 -15.854 52.489 1.00 85.19 87 ASP A O 1
ATOM 720 N N . THR A 1 88 ? -33.107 -16.187 51.751 1.00 84.31 88 THR A N 1
ATOM 721 C CA . THR A 1 88 ? -32.930 -17.476 52.442 1.00 84.31 88 THR A CA 1
ATOM 722 C C . THR A 1 88 ? -32.672 -17.295 53.944 1.00 84.31 88 THR A C 1
ATOM 724 O O . THR A 1 88 ? -33.059 -18.150 54.748 1.00 84.31 88 THR A O 1
ATOM 727 N N . ILE A 1 89 ? -32.044 -16.185 54.348 1.00 80.25 89 ILE A N 1
ATOM 728 C CA . ILE A 1 89 ? -31.766 -15.872 55.755 1.00 80.25 89 ILE A CA 1
ATOM 729 C C . ILE A 1 89 ? -33.069 -15.393 56.418 1.00 80.25 89 ILE A C 1
ATOM 731 O O . ILE A 1 89 ? -33.413 -14.218 56.374 1.00 80.25 89 ILE A O 1
ATOM 735 N N . HIS A 1 90 ? -33.810 -16.317 57.035 1.00 64.56 90 HIS A N 1
ATOM 736 C CA . HIS A 1 90 ? -35.055 -16.013 57.750 1.00 64.56 90 HIS A CA 1
ATOM 737 C C . HIS A 1 90 ? -34.797 -15.147 59.000 1.00 64.56 90 HIS A C 1
ATOM 739 O O . HIS A 1 90 ? -33.979 -15.495 59.853 1.00 64.56 90 HIS A O 1
ATOM 745 N N . GLU A 1 91 ? -35.544 -14.048 59.146 1.00 60.88 91 GLU A N 1
ATOM 746 C CA . GLU A 1 91 ? -35.439 -13.064 60.241 1.00 60.88 91 GLU A CA 1
ATOM 747 C C . GLU A 1 91 ? -36.075 -13.538 61.565 1.00 60.88 91 GLU A C 1
ATOM 749 O O . GLU A 1 91 ? -36.865 -12.824 62.180 1.00 60.88 91 GLU A O 1
ATOM 754 N N . HIS A 1 92 ? -35.769 -14.753 62.024 1.00 59.69 92 HIS A N 1
ATOM 755 C CA . HIS A 1 92 ? -36.374 -15.284 63.254 1.00 59.69 92 HIS A CA 1
ATOM 756 C C . HIS A 1 92 ? -35.534 -15.090 64.531 1.00 59.69 92 HIS A C 1
ATOM 758 O O . HIS A 1 92 ? -36.064 -15.329 65.614 1.00 59.69 92 HIS A O 1
ATOM 764 N N . ASP A 1 93 ? -34.282 -14.607 64.448 1.00 69.38 93 ASP A N 1
ATOM 765 C CA . ASP A 1 93 ? -33.451 -14.326 65.634 1.00 69.38 93 ASP A CA 1
ATOM 766 C C . ASP A 1 93 ? -32.380 -13.227 65.408 1.00 69.38 93 ASP A C 1
ATOM 768 O O . ASP A 1 93 ? -31.982 -12.933 64.276 1.00 69.38 93 ASP A O 1
ATOM 772 N N . LYS A 1 94 ? -31.879 -12.613 66.492 1.00 72.19 94 LYS A N 1
ATOM 773 C CA . LYS A 1 94 ? -30.893 -11.507 66.481 1.00 72.19 94 LYS A CA 1
ATOM 774 C C . LYS A 1 94 ? -29.569 -11.879 65.799 1.00 72.19 94 LYS A C 1
ATOM 776 O O . LYS A 1 94 ? -28.961 -11.022 65.157 1.00 72.19 94 LYS A O 1
ATOM 781 N N . GLU A 1 95 ? -29.129 -13.132 65.917 1.00 76.44 95 GLU A N 1
ATOM 782 C CA . GLU A 1 95 ? -27.937 -13.645 65.221 1.00 76.44 95 GLU A CA 1
ATOM 783 C C . GLU A 1 95 ? -28.141 -13.707 63.701 1.00 76.44 95 GLU A C 1
ATOM 785 O O . GLU A 1 95 ? -27.258 -13.292 62.946 1.00 76.44 95 GLU A O 1
ATOM 790 N N . ALA A 1 96 ? -29.327 -14.122 63.240 1.00 74.56 96 ALA A N 1
ATOM 791 C CA . ALA A 1 96 ? -29.664 -14.158 61.817 1.00 74.56 96 ALA A CA 1
ATOM 792 C C . ALA A 1 96 ? -29.687 -12.745 61.205 1.00 74.56 96 ALA A C 1
ATOM 794 O O . ALA A 1 96 ? -29.185 -12.540 60.098 1.00 74.56 96 ALA A O 1
ATOM 795 N N . ALA A 1 97 ? -30.169 -11.745 61.954 1.00 77.38 97 ALA A N 1
ATOM 796 C CA . ALA A 1 97 ? -30.137 -10.343 61.534 1.00 77.38 97 ALA A CA 1
ATOM 797 C C . ALA A 1 97 ? -28.699 -9.803 61.384 1.00 77.38 97 ALA A C 1
ATOM 799 O O . ALA A 1 97 ? -28.370 -9.173 60.375 1.00 77.38 97 ALA A O 1
ATOM 800 N N . GLN A 1 98 ? -27.809 -10.087 62.345 1.00 82.88 98 GLN A N 1
ATOM 801 C CA . GLN A 1 98 ? -26.398 -9.683 62.256 1.00 82.88 98 GLN A CA 1
ATOM 802 C C . GLN A 1 98 ? -25.664 -10.383 61.104 1.00 82.88 98 GLN A C 1
ATOM 804 O O . GLN A 1 98 ? -24.873 -9.752 60.394 1.00 82.88 98 GLN A O 1
ATOM 809 N N . GLN A 1 99 ? -25.942 -11.669 60.881 1.00 83.38 99 GLN A N 1
ATOM 810 C CA . GLN A 1 99 ? -25.372 -12.428 59.772 1.00 83.38 99 GLN A CA 1
ATOM 811 C C . GLN A 1 99 ? -25.859 -11.906 58.414 1.00 83.38 99 GLN A C 1
ATOM 813 O O . GLN A 1 99 ? -25.037 -11.681 57.523 1.00 83.38 99 GLN A O 1
ATOM 818 N N . SER A 1 100 ? -27.159 -11.629 58.276 1.00 82.94 100 SER A N 1
ATOM 819 C CA . SER A 1 100 ? -27.753 -11.006 57.085 1.00 82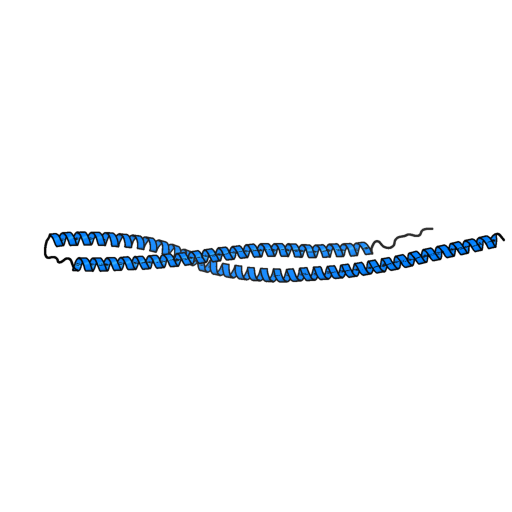.94 100 SER A CA 1
ATOM 820 C C . SER A 1 100 ? -27.086 -9.666 56.760 1.00 82.94 100 SER A C 1
ATOM 822 O O . SER A 1 100 ? -26.651 -9.426 55.631 1.00 82.94 100 SER A O 1
ATOM 824 N N . GLN A 1 101 ? -26.885 -8.816 57.772 1.00 86.06 101 GLN A N 1
ATOM 825 C CA . GLN A 1 101 ? -26.261 -7.506 57.596 1.00 86.06 101 GLN A CA 1
ATOM 826 C C . GLN A 1 101 ? -24.790 -7.599 57.158 1.00 86.06 101 GLN A C 1
ATOM 828 O O . GLN A 1 101 ? -24.346 -6.821 56.307 1.00 86.06 101 GLN A O 1
ATOM 833 N N . LYS A 1 102 ? -24.037 -8.574 57.683 1.00 89.06 102 LYS A N 1
ATOM 834 C CA . LYS A 1 102 ? -22.653 -8.836 57.261 1.00 89.06 102 LYS A CA 1
ATOM 835 C C . LYS A 1 102 ? -22.588 -9.321 55.809 1.00 89.06 102 LYS A C 1
ATOM 837 O O . LYS A 1 102 ? -21.841 -8.755 55.013 1.00 89.06 102 LYS A O 1
ATOM 842 N N . VAL A 1 103 ? -23.420 -10.301 55.451 1.00 88.06 103 VAL A N 1
ATOM 843 C CA . VAL A 1 103 ? -23.509 -10.849 54.087 1.00 88.06 103 VAL A CA 1
ATOM 844 C C . VAL A 1 103 ? -23.888 -9.758 53.082 1.00 88.06 103 VAL A C 1
ATOM 846 O O . VAL A 1 103 ? -23.247 -9.626 52.037 1.00 88.06 103 VAL A O 1
ATOM 849 N N . LYS A 1 104 ? -24.871 -8.917 53.420 1.00 88.19 104 LYS A N 1
ATOM 850 C CA . LYS A 1 104 ? -25.265 -7.765 52.603 1.00 88.19 104 LYS A CA 1
ATOM 851 C C . LYS A 1 104 ? -24.091 -6.818 52.347 1.00 88.19 104 LYS A C 1
ATOM 853 O O . LYS A 1 104 ? -23.847 -6.460 51.196 1.00 88.19 104 LYS A O 1
ATOM 858 N N . SER A 1 105 ? -23.335 -6.460 53.389 1.00 92.38 105 SER A N 1
ATOM 859 C CA . SER A 1 105 ? -22.177 -5.563 53.263 1.00 92.38 105 SER A CA 1
ATOM 860 C C . SER A 1 105 ? -21.087 -6.136 52.352 1.00 92.38 105 SER A C 1
ATOM 862 O O . SER A 1 105 ? -20.515 -5.406 51.539 1.00 92.38 105 SER A O 1
ATOM 864 N N . ASP A 1 106 ? -20.811 -7.438 52.439 1.00 91.50 106 ASP A N 1
ATOM 865 C CA . ASP A 1 106 ? -19.785 -8.085 51.617 1.00 91.50 106 ASP A CA 1
ATOM 866 C C . ASP A 1 106 ? -20.182 -8.125 50.131 1.00 91.50 106 ASP A C 1
ATOM 868 O O . ASP A 1 106 ? -19.366 -7.807 49.255 1.00 91.50 106 ASP A O 1
ATOM 872 N N . TYR A 1 107 ? -21.454 -8.416 49.830 1.00 91.06 107 TYR A N 1
ATOM 873 C CA . TYR A 1 107 ? -21.984 -8.325 48.467 1.00 91.06 107 TYR A CA 1
ATOM 874 C C . TYR A 1 107 ? -21.993 -6.889 47.938 1.00 91.06 107 TYR A C 1
ATOM 876 O O . TYR A 1 107 ? -21.599 -6.663 46.794 1.00 91.06 107 TYR A O 1
ATOM 884 N N . GLU A 1 108 ? -22.381 -5.905 48.752 1.00 91.62 108 GLU A N 1
ATOM 885 C CA . GLU A 1 108 ? -22.355 -4.489 48.370 1.00 91.62 108 GLU A CA 1
ATOM 886 C C . GLU A 1 108 ? -20.939 -4.014 48.037 1.00 91.62 108 GLU A C 1
ATOM 888 O O . GLU A 1 108 ? -20.736 -3.384 46.997 1.00 91.62 108 GLU A O 1
ATOM 893 N N . LYS A 1 109 ? -19.935 -4.376 48.847 1.00 94.38 109 LYS A N 1
ATOM 894 C CA . LYS A 1 109 ? -18.523 -4.085 48.548 1.00 94.38 109 LYS A CA 1
ATOM 895 C C . LYS A 1 109 ? -18.097 -4.693 47.213 1.00 94.38 109 LYS A C 1
ATOM 897 O O . LYS A 1 109 ? -17.480 -4.013 46.394 1.00 94.38 109 LYS A O 1
ATOM 902 N N . LYS A 1 110 ? -18.452 -5.956 46.959 1.00 91.69 110 LYS A N 1
ATOM 903 C CA . LYS A 1 110 ? -18.119 -6.648 45.704 1.00 91.69 110 LYS A CA 1
ATOM 904 C C . LYS A 1 110 ? -18.790 -5.997 44.489 1.00 91.69 110 LYS A C 1
ATOM 906 O O . LYS A 1 110 ? -18.133 -5.780 43.472 1.00 91.69 110 LYS A O 1
ATOM 911 N N . ILE A 1 111 ? -20.068 -5.641 44.606 1.00 90.44 111 ILE A N 1
ATOM 912 C CA . ILE A 1 111 ? -20.826 -4.948 43.557 1.00 90.44 111 ILE A CA 1
ATOM 913 C C . ILE A 1 111 ? -20.232 -3.560 43.290 1.00 90.44 111 ILE A C 1
ATOM 915 O O . ILE A 1 111 ? -20.064 -3.190 42.129 1.00 90.44 111 ILE A O 1
ATOM 919 N N . ASN A 1 112 ? -19.865 -2.810 44.332 1.00 93.50 112 ASN A N 1
ATOM 920 C CA . ASN A 1 112 ? -19.247 -1.491 44.188 1.00 93.50 112 ASN A CA 1
ATOM 921 C C . ASN A 1 112 ? -17.888 -1.573 43.482 1.00 93.50 112 ASN A C 1
ATOM 923 O O . ASN A 1 112 ? -17.657 -0.822 42.536 1.00 93.50 112 ASN A O 1
ATOM 927 N N . ASN A 1 113 ? -17.052 -2.557 43.826 1.00 93.56 113 ASN A N 1
ATOM 928 C CA . ASN A 1 113 ? -15.791 -2.801 43.120 1.00 93.56 113 ASN A CA 1
ATOM 929 C C . ASN A 1 113 ? -16.012 -3.064 41.619 1.00 93.56 113 ASN A C 1
ATOM 931 O O . ASN A 1 113 ? -15.305 -2.508 40.776 1.00 93.56 113 ASN A O 1
ATOM 935 N N . PHE A 1 114 ? -17.013 -3.877 41.263 1.00 90.69 114 PHE A N 1
ATOM 936 C CA . PHE A 1 114 ? -17.350 -4.120 39.857 1.00 90.69 114 PHE A CA 1
ATOM 937 C C . PHE A 1 114 ? -17.914 -2.877 39.158 1.00 90.69 114 PHE A C 1
ATOM 939 O O . PHE A 1 114 ? -17.594 -2.643 37.992 1.00 90.69 114 PHE A O 1
ATOM 946 N N . LYS A 1 115 ? -18.714 -2.055 39.845 1.00 90.31 115 LYS A N 1
ATOM 947 C CA . LYS A 1 115 ? -19.226 -0.782 39.309 1.00 90.31 115 LYS A CA 1
ATOM 948 C C . LYS A 1 115 ? -18.095 0.214 39.041 1.00 90.31 115 LYS A C 1
ATOM 950 O O . LYS A 1 115 ? -18.101 0.863 37.992 1.00 90.31 115 LYS A O 1
ATOM 955 N N . ASP A 1 116 ? -17.096 0.282 39.916 1.00 94.75 116 ASP A N 1
ATOM 956 C CA . ASP A 1 116 ? -15.917 1.129 39.724 1.00 94.75 116 ASP A CA 1
ATOM 957 C C . ASP A 1 116 ? -15.062 0.667 38.539 1.00 94.75 116 ASP A C 1
ATOM 959 O O . ASP A 1 116 ? -14.642 1.486 37.714 1.00 94.75 116 ASP A O 1
ATOM 963 N N . GLU A 1 117 ? -14.835 -0.644 38.400 1.00 91.56 117 GLU A N 1
ATOM 964 C CA . GLU A 1 117 ? -14.143 -1.196 37.230 1.00 91.56 117 GLU A CA 1
ATOM 965 C C . GLU A 1 117 ? -14.930 -0.923 35.937 1.00 91.56 117 GLU A C 1
ATOM 967 O O . GLU A 1 117 ? -14.346 -0.519 34.927 1.00 91.56 117 GLU A O 1
ATOM 972 N N . LEU A 1 118 ? -16.260 -1.045 35.973 1.00 90.69 118 LEU A N 1
ATOM 973 C CA . LEU A 1 118 ? -17.130 -0.771 34.830 1.00 90.69 118 LEU A CA 1
ATOM 974 C C . LEU A 1 118 ? -17.045 0.697 34.409 1.00 90.69 118 LEU A C 1
ATOM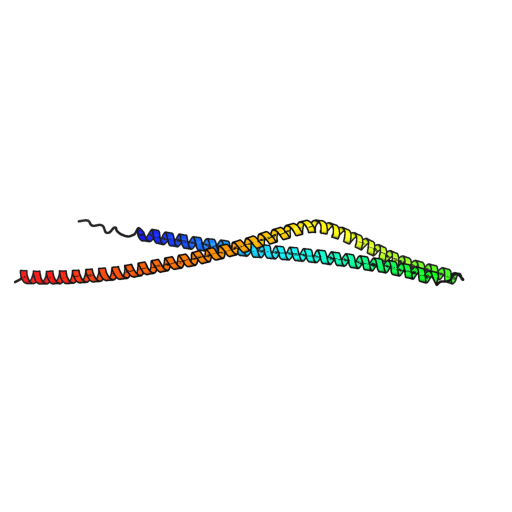 976 O O . LEU A 1 118 ? -16.919 0.986 33.218 1.00 90.69 118 LEU A O 1
ATOM 980 N N . LYS A 1 119 ? -17.027 1.624 35.371 1.00 92.44 119 LYS A N 1
ATOM 981 C CA . LYS A 1 119 ? -16.858 3.058 35.109 1.00 92.44 119 LYS A CA 1
ATOM 982 C C . LYS A 1 119 ? -15.500 3.362 34.466 1.00 92.44 119 LYS A C 1
ATOM 984 O O . LYS A 1 119 ? -15.445 4.116 33.494 1.00 92.44 119 LYS A O 1
ATOM 989 N N . LYS A 1 120 ? -14.414 2.741 34.944 1.00 92.38 120 LYS A N 1
ATOM 990 C CA . LYS A 1 120 ? -13.072 2.870 34.337 1.00 92.38 120 LYS A CA 1
ATOM 991 C C . LYS A 1 120 ? -13.060 2.369 32.889 1.00 92.38 120 LYS A C 1
ATOM 993 O O . LYS A 1 120 ? -12.566 3.063 32.001 1.00 92.38 120 LYS A O 1
ATOM 998 N N . LEU A 1 121 ? -13.660 1.206 32.633 1.00 89.44 121 LEU A N 1
ATOM 999 C CA . LEU A 1 121 ? -13.782 0.642 31.286 1.00 89.44 121 LEU A CA 1
ATOM 1000 C C . LEU A 1 121 ? -14.635 1.504 30.347 1.00 89.44 121 LEU A C 1
ATOM 1002 O O . LEU A 1 121 ? -14.304 1.648 29.171 1.00 89.44 121 LEU A O 1
ATOM 1006 N N . GLN A 1 122 ? -15.714 2.107 30.844 1.00 89.25 122 GLN A N 1
ATOM 1007 C CA . GLN A 1 122 ? -16.541 3.022 30.056 1.00 89.25 122 GLN A CA 1
ATOM 1008 C C . GLN A 1 122 ? -15.779 4.286 29.644 1.00 89.25 122 GLN A C 1
ATOM 1010 O O . GLN A 1 122 ? -15.933 4.741 28.508 1.00 89.25 122 GLN A O 1
ATOM 1015 N N . SER A 1 123 ? -14.941 4.838 30.528 1.00 90.75 123 SER A N 1
ATOM 1016 C CA . SER A 1 123 ? -14.062 5.963 30.188 1.00 90.75 123 SER A CA 1
ATOM 1017 C C . SER A 1 123 ? -13.072 5.586 29.082 1.00 90.75 123 SER A C 1
ATOM 1019 O O . SER A 1 123 ? -12.989 6.298 28.082 1.00 90.75 123 SER A O 1
ATOM 1021 N N . ALA A 1 124 ? -12.421 4.422 29.186 1.00 86.62 124 ALA A N 1
ATOM 1022 C CA . ALA A 1 124 ? -11.532 3.913 28.136 1.00 86.62 124 ALA A CA 1
ATOM 1023 C C . ALA A 1 124 ? -12.268 3.697 26.795 1.00 86.62 124 ALA A C 1
ATOM 1025 O O . ALA A 1 124 ? -11.768 4.066 25.733 1.00 86.62 124 ALA A O 1
ATOM 1026 N N . LYS A 1 125 ? -13.509 3.185 26.825 1.00 85.94 125 LYS A N 1
ATOM 1027 C CA . LYS A 1 125 ? -14.354 3.054 25.624 1.00 85.94 125 LYS A CA 1
ATOM 1028 C C . LYS A 1 125 ? -14.684 4.409 24.988 1.00 85.94 125 LYS A C 1
ATOM 1030 O O . LYS A 1 125 ? -14.746 4.503 23.764 1.00 85.94 125 LYS A O 1
ATOM 1035 N N . LYS A 1 126 ? -14.915 5.461 25.782 1.00 88.44 126 LYS A N 1
ATOM 1036 C CA . LYS A 1 126 ? -15.174 6.812 25.253 1.00 88.44 126 LYS A CA 1
ATOM 1037 C C . LYS A 1 126 ? -13.966 7.366 24.500 1.00 88.44 126 LYS A C 1
ATOM 1039 O O . LYS A 1 126 ? -14.149 7.921 23.418 1.00 88.44 126 LYS A O 1
ATOM 1044 N N . GLU A 1 127 ? -12.758 7.186 25.030 1.00 85.88 127 GLU A N 1
ATOM 1045 C CA . GLU A 1 127 ? -11.530 7.564 24.321 1.00 85.88 127 GLU A CA 1
ATOM 1046 C C . GLU A 1 127 ? -11.341 6.757 23.037 1.00 85.88 127 GLU A C 1
ATOM 1048 O O . GLU A 1 127 ? -11.048 7.331 21.988 1.00 85.88 127 GLU A O 1
ATOM 1053 N N . HIS A 1 128 ? -11.613 5.450 23.076 1.00 85.38 128 HIS A N 1
ATOM 1054 C CA . HIS A 1 128 ? -11.575 4.609 21.879 1.00 85.38 128 HIS A CA 1
ATOM 1055 C C . HIS A 1 128 ? -12.561 5.106 20.810 1.00 85.38 128 HIS A C 1
ATOM 1057 O O . HIS A 1 128 ? -12.178 5.376 19.674 1.00 85.38 128 HIS A O 1
ATOM 1063 N N . ASN A 1 129 ? -13.816 5.360 21.186 1.00 83.81 129 ASN A N 1
ATOM 1064 C CA . ASN A 1 129 ? -14.821 5.918 20.278 1.00 83.81 129 ASN A CA 1
ATOM 1065 C C . ASN A 1 129 ? -14.411 7.279 19.694 1.00 83.81 129 ASN A C 1
ATOM 1067 O O . ASN A 1 129 ? -14.790 7.603 18.568 1.00 83.81 129 ASN A O 1
ATOM 1071 N N . ARG A 1 130 ? -13.641 8.084 20.437 1.00 87.25 130 ARG A N 1
ATOM 1072 C CA . ARG A 1 130 ? -13.064 9.328 19.917 1.00 87.25 130 ARG A CA 1
ATOM 1073 C C . ARG A 1 130 ? -12.016 9.035 18.843 1.00 87.25 130 ARG A C 1
ATOM 1075 O O . ARG A 1 130 ? -12.091 9.641 17.777 1.00 87.25 130 ARG A O 1
ATOM 1082 N N . LEU A 1 131 ? -11.115 8.078 19.076 1.00 82.94 131 LEU A N 1
ATOM 1083 C CA . LEU A 1 131 ? -10.128 7.625 18.086 1.00 82.94 131 LEU A CA 1
ATOM 1084 C C . LEU A 1 131 ? -10.794 7.053 16.820 1.00 82.94 131 LEU A C 1
ATOM 1086 O O . LEU A 1 131 ? -10.304 7.229 15.707 1.00 82.94 131 LEU A O 1
ATOM 1090 N N . MET A 1 132 ? -11.965 6.428 16.971 1.00 79.69 132 MET A N 1
ATOM 1091 C CA . MET A 1 132 ? -12.755 5.905 15.853 1.00 79.69 132 MET A CA 1
ATOM 1092 C C . MET A 1 132 ? -13.322 6.993 14.933 1.00 79.69 132 MET A C 1
ATOM 1094 O O . MET A 1 132 ? -13.658 6.689 13.795 1.00 79.69 132 MET A O 1
ATOM 1098 N N . ARG A 1 133 ? -13.410 8.260 15.357 1.00 81.75 133 ARG A N 1
ATOM 1099 C CA . ARG A 1 133 ? -13.774 9.357 14.437 1.00 81.75 133 ARG A CA 1
ATOM 1100 C C . ARG A 1 133 ? -12.643 9.654 13.452 1.00 81.75 133 ARG A C 1
ATOM 1102 O O . ARG A 1 133 ? -12.906 9.919 12.285 1.00 81.75 133 ARG A O 1
ATOM 1109 N N . THR A 1 134 ? -11.398 9.512 13.900 1.00 81.62 134 THR A N 1
ATOM 1110 C CA . THR A 1 134 ? -10.203 9.588 13.048 1.00 81.62 134 THR A CA 1
ATOM 1111 C C . THR A 1 134 ? -10.107 8.386 12.099 1.00 81.62 134 THR A C 1
ATOM 1113 O O . THR A 1 134 ? -9.551 8.501 11.011 1.00 81.62 134 THR A O 1
ATOM 1116 N N . LYS A 1 135 ? -10.721 7.244 12.449 1.00 84.62 135 LYS A N 1
ATOM 1117 C CA . LYS A 1 135 ? -10.755 6.041 11.600 1.00 84.62 135 LYS A CA 1
ATOM 1118 C C . LYS A 1 135 ? -11.345 6.316 10.216 1.00 84.62 135 LYS A C 1
ATOM 1120 O O . LYS A 1 135 ? -10.760 5.882 9.234 1.00 84.62 135 LYS A O 1
ATOM 1125 N N . THR A 1 136 ? -12.461 7.040 10.116 1.00 84.19 136 THR A N 1
ATOM 1126 C CA . THR A 1 136 ? -13.106 7.312 8.817 1.00 84.19 136 THR A CA 1
ATOM 1127 C C . THR A 1 136 ? -12.191 8.107 7.885 1.00 84.19 136 THR A C 1
ATOM 1129 O O . THR A 1 136 ? -12.113 7.818 6.693 1.00 84.19 136 THR A O 1
ATOM 1132 N N . GLN A 1 137 ? -11.452 9.077 8.429 1.00 86.44 137 GLN A N 1
ATOM 1133 C CA . GLN A 1 137 ? -10.464 9.838 7.667 1.00 86.44 137 GLN A CA 1
ATOM 1134 C C . GLN A 1 137 ? -9.318 8.935 7.192 1.00 86.44 137 GLN A C 1
ATOM 1136 O O . GLN A 1 137 ? -8.958 8.974 6.016 1.00 86.44 137 GLN A O 1
ATOM 1141 N N . ASN A 1 138 ? -8.812 8.065 8.071 1.00 88.38 138 ASN A N 1
ATOM 1142 C CA . ASN A 1 138 ? -7.767 7.105 7.720 1.00 88.38 138 ASN A CA 1
ATOM 1143 C C . ASN A 1 138 ? -8.242 6.106 6.650 1.00 88.38 138 ASN A C 1
ATOM 1145 O O . ASN A 1 138 ? -7.481 5.793 5.743 1.00 88.38 138 ASN A O 1
ATOM 1149 N N . GLU A 1 139 ? -9.505 5.658 6.679 1.00 89.88 139 GLU A N 1
ATOM 1150 C CA . GLU A 1 139 ? -10.083 4.804 5.623 1.00 89.88 139 GLU A CA 1
ATOM 1151 C C . GLU A 1 139 ? -10.098 5.502 4.263 1.00 89.88 139 GLU A C 1
ATOM 1153 O O . GLU A 1 139 ? -9.818 4.876 3.240 1.00 89.88 139 GLU A O 1
ATOM 1158 N N . MET A 1 140 ? -10.430 6.795 4.233 1.00 91.62 140 MET A N 1
ATOM 1159 C CA . MET A 1 140 ? -10.399 7.573 2.995 1.00 91.62 140 MET A CA 1
ATOM 1160 C C . MET A 1 140 ? -8.969 7.736 2.475 1.00 91.62 140 MET A C 1
ATOM 1162 O O . MET A 1 140 ? -8.741 7.539 1.282 1.00 91.62 140 MET A O 1
ATOM 1166 N N . GLN A 1 141 ? -8.012 8.030 3.358 1.00 91.44 141 GLN A N 1
ATOM 1167 C CA . GLN A 1 141 ? -6.594 8.120 2.999 1.00 91.44 141 GLN A CA 1
ATOM 1168 C C . GLN A 1 141 ? -6.055 6.787 2.475 1.00 91.44 141 GLN A C 1
ATOM 1170 O O . GLN A 1 141 ? -5.392 6.765 1.445 1.00 91.44 141 GLN A O 1
ATOM 1175 N N . LEU A 1 142 ? -6.399 5.673 3.119 1.00 93.81 142 LEU A N 1
ATOM 1176 C CA . LEU A 1 142 ? -5.981 4.329 2.721 1.00 93.81 142 LEU A CA 1
ATOM 1177 C C . LEU A 1 142 ? -6.529 3.948 1.343 1.00 93.81 142 LEU A C 1
ATOM 1179 O O . LEU A 1 142 ? -5.795 3.424 0.506 1.00 93.81 142 LEU A O 1
ATOM 1183 N N . LYS A 1 143 ? -7.791 4.295 1.056 1.00 94.94 143 LYS A N 1
ATOM 1184 C CA . LYS A 1 143 ? 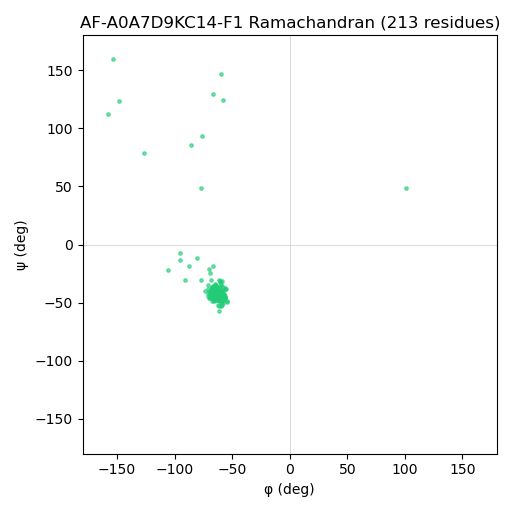-8.369 4.151 -0.290 1.00 94.94 143 LYS A CA 1
ATOM 1185 C C . LYS A 1 143 ? -7.649 5.013 -1.326 1.00 94.94 143 LYS A C 1
ATOM 1187 O O . LYS A 1 143 ? -7.473 4.555 -2.449 1.00 94.94 143 LYS A O 1
ATOM 1192 N N . GLY A 1 144 ? -7.266 6.238 -0.966 1.00 96.00 144 GLY A N 1
ATOM 1193 C CA . GLY A 1 144 ? -6.464 7.116 -1.822 1.00 96.00 144 GLY A CA 1
ATOM 1194 C C . GLY A 1 144 ? -5.108 6.492 -2.140 1.00 96.00 144 GLY A C 1
ATOM 1195 O O . GLY A 1 144 ? -4.835 6.187 -3.293 1.00 96.00 144 GLY A O 1
ATOM 1196 N N . LEU A 1 145 ? -4.332 6.167 -1.105 1.00 95.31 145 LEU A N 1
ATOM 1197 C CA . LEU A 1 145 ? -3.017 5.536 -1.234 1.00 95.31 145 LEU A CA 1
ATOM 1198 C C . LEU A 1 145 ? -3.062 4.233 -2.040 1.00 95.31 145 LEU A C 1
ATOM 1200 O O . LEU A 1 145 ? -2.163 3.979 -2.835 1.00 95.31 145 LEU A O 1
ATOM 1204 N N . THR A 1 146 ? -4.109 3.422 -1.871 1.00 95.44 146 THR A N 1
ATOM 1205 C CA . THR A 1 146 ? -4.285 2.179 -2.640 1.00 95.44 146 THR A CA 1
ATOM 1206 C C . THR A 1 146 ? -4.488 2.461 -4.129 1.00 95.44 146 THR A C 1
ATOM 1208 O O . THR A 1 146 ? -3.884 1.791 -4.963 1.00 95.44 146 THR A O 1
ATOM 1211 N N . ARG A 1 147 ? -5.294 3.474 -4.476 1.00 97.19 147 ARG A N 1
ATOM 1212 C CA . ARG A 1 147 ? -5.483 3.886 -5.876 1.00 97.19 147 ARG A CA 1
ATOM 1213 C C . ARG A 1 147 ? -4.190 4.425 -6.473 1.00 97.19 147 ARG A C 1
ATOM 1215 O O . ARG A 1 147 ? -3.803 3.966 -7.542 1.00 97.19 147 ARG A O 1
ATOM 1222 N N . ASP A 1 148 ? -3.503 5.315 -5.761 1.00 96.25 148 ASP A N 1
ATOM 1223 C CA . ASP A 1 148 ? -2.224 5.880 -6.202 1.00 96.25 148 ASP A CA 1
ATOM 1224 C C . ASP A 1 148 ? -1.187 4.771 -6.425 1.00 96.25 148 ASP A C 1
ATOM 1226 O O . ASP A 1 148 ? -0.470 4.760 -7.422 1.00 96.25 148 ASP A O 1
ATOM 1230 N N . LEU A 1 149 ? -1.128 3.789 -5.519 1.00 97.56 149 LEU A N 1
ATOM 1231 C CA . LEU A 1 149 ? -0.254 2.630 -5.656 1.00 97.56 149 LEU A CA 1
ATOM 1232 C C . LEU A 1 149 ? -0.582 1.812 -6.914 1.00 97.56 149 LEU A C 1
ATOM 1234 O O . LEU A 1 149 ? 0.327 1.368 -7.619 1.00 97.56 149 LEU A O 1
ATOM 1238 N N . ASP A 1 150 ? -1.862 1.590 -7.202 1.00 97.06 150 ASP A N 1
ATOM 1239 C CA . ASP A 1 150 ? -2.285 0.869 -8.402 1.00 97.06 150 ASP A CA 1
ATOM 1240 C C . ASP A 1 150 ? -1.966 1.648 -9.683 1.00 97.06 150 ASP A C 1
ATOM 1242 O O . ASP A 1 150 ? -1.589 1.049 -10.695 1.00 97.06 150 ASP A O 1
ATOM 1246 N N . GLU A 1 151 ? -2.072 2.974 -9.650 1.00 97.69 151 GLU A N 1
ATOM 1247 C CA . GLU A 1 151 ? -1.651 3.848 -10.744 1.00 97.69 151 GLU A CA 1
ATOM 1248 C C . GLU A 1 151 ? -0.138 3.785 -10.962 1.00 97.69 151 GLU A C 1
ATOM 1250 O O . GLU A 1 151 ? 0.295 3.520 -12.085 1.00 97.69 151 GLU A O 1
ATOM 1255 N N . LEU A 1 152 ? 0.669 3.892 -9.904 1.00 96.94 152 LEU A N 1
ATOM 1256 C CA . LEU A 1 152 ? 2.127 3.766 -9.989 1.00 96.94 152 LEU A CA 1
ATOM 1257 C C . LEU A 1 152 ? 2.554 2.405 -10.537 1.00 96.94 152 LEU A C 1
ATOM 1259 O O . LEU A 1 152 ? 3.424 2.333 -11.405 1.00 96.94 152 LEU A O 1
ATOM 1263 N N . LYS A 1 153 ? 1.909 1.313 -10.106 1.00 97.25 153 LYS A N 1
ATOM 1264 C CA . LYS A 1 153 ? 2.159 -0.026 -10.664 1.00 97.25 153 LYS A CA 1
ATOM 1265 C C . LYS A 1 153 ? 1.857 -0.079 -12.161 1.00 97.25 153 LYS A C 1
ATOM 1267 O O . LYS A 1 153 ? 2.645 -0.647 -12.917 1.00 97.25 153 LYS A O 1
ATOM 1272 N N . LYS A 1 154 ? 0.744 0.513 -12.610 1.00 97.81 154 LYS A N 1
ATOM 1273 C CA . LYS A 1 154 ? 0.408 0.591 -14.042 1.00 97.81 154 LYS A CA 1
ATOM 1274 C C . LYS A 1 154 ? 1.446 1.406 -14.810 1.00 97.81 154 LYS A C 1
ATOM 1276 O O . LYS A 1 154 ? 1.869 0.969 -15.879 1.00 97.81 154 LYS A O 1
ATOM 1281 N N . THR A 1 155 ? 1.873 2.547 -14.273 1.00 96.75 155 THR A N 1
ATOM 1282 C CA . THR A 1 155 ? 2.907 3.397 -14.879 1.00 96.75 155 THR A CA 1
ATOM 1283 C C . THR A 1 155 ? 4.238 2.658 -14.975 1.00 96.75 155 THR A C 1
ATOM 1285 O O . THR A 1 155 ? 4.803 2.590 -16.062 1.00 96.75 155 THR A O 1
ATOM 1288 N N . LYS A 1 156 ? 4.674 1.975 -13.909 1.00 96.69 156 LYS A N 1
ATOM 1289 C CA . LYS A 1 156 ? 5.881 1.135 -13.919 1.00 96.69 156 LYS A CA 1
ATOM 1290 C C . LYS A 1 156 ? 5.824 0.054 -14.998 1.00 96.69 156 LYS A C 1
ATOM 1292 O O . LYS A 1 156 ? 6.801 -0.152 -15.710 1.00 96.69 156 LYS A O 1
ATOM 1297 N N . VAL A 1 157 ? 4.688 -0.630 -15.160 1.00 97.62 157 VAL A N 1
ATOM 1298 C CA . VAL A 1 157 ? 4.529 -1.654 -16.210 1.00 97.62 157 VAL A CA 1
ATOM 1299 C C . VAL A 1 157 ? 4.616 -1.043 -17.611 1.00 9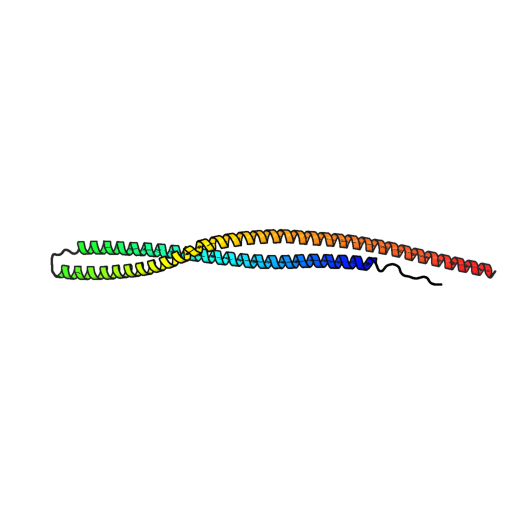7.62 157 VAL A C 1
ATOM 1301 O O . VAL A 1 157 ? 5.262 -1.624 -18.485 1.00 97.62 157 VAL A O 1
ATOM 1304 N N . LYS A 1 158 ? 3.997 0.122 -17.835 1.00 96.75 158 LYS A N 1
ATOM 1305 C CA . LYS A 1 158 ? 4.098 0.843 -19.113 1.00 96.75 158 LYS A CA 1
ATOM 1306 C C . LYS A 1 158 ? 5.543 1.245 -19.410 1.00 96.75 158 LYS A C 1
ATOM 1308 O O . LYS A 1 158 ? 6.024 0.962 -20.502 1.00 96.75 158 LYS A O 1
ATOM 1313 N N . LEU A 1 159 ? 6.241 1.799 -18.425 1.00 95.50 159 LEU A N 1
ATOM 1314 C CA . LEU A 1 159 ? 7.626 2.235 -18.563 1.00 95.50 159 LEU A CA 1
ATOM 1315 C C . LEU A 1 159 ? 8.577 1.052 -18.804 1.00 95.50 159 LEU A C 1
ATOM 1317 O O . LEU A 1 159 ? 9.421 1.096 -19.690 1.00 95.50 159 LEU A O 1
ATOM 1321 N N . MET A 1 160 ? 8.365 -0.077 -18.115 1.00 95.06 160 MET A N 1
ATOM 1322 C CA . MET A 1 160 ? 9.099 -1.321 -18.379 1.00 95.06 160 MET A CA 1
ATOM 1323 C C . MET A 1 160 ? 8.908 -1.822 -19.811 1.00 95.06 160 MET A C 1
ATOM 1325 O O . MET A 1 160 ? 9.813 -2.431 -20.382 1.00 95.06 160 MET A O 1
ATOM 1329 N N . ARG A 1 161 ? 7.714 -1.635 -20.380 1.00 96.25 161 ARG A N 1
ATOM 1330 C CA . ARG A 1 161 ? 7.444 -1.999 -21.768 1.00 96.25 161 ARG A CA 1
ATOM 1331 C C . ARG A 1 161 ? 8.175 -1.059 -22.727 1.00 96.25 161 ARG A C 1
ATOM 1333 O O . ARG A 1 161 ? 8.839 -1.565 -23.622 1.00 96.25 161 ARG A O 1
ATOM 1340 N N . GLN A 1 162 ? 8.114 0.251 -22.493 1.00 93.75 162 GLN A N 1
ATOM 1341 C CA . GLN A 1 162 ? 8.842 1.251 -23.284 1.00 93.75 162 GLN A CA 1
ATOM 1342 C C . GLN A 1 162 ? 10.352 0.996 -23.259 1.00 93.75 162 GLN A C 1
ATOM 1344 O O . GLN A 1 162 ? 10.971 0.905 -24.311 1.00 93.75 162 GLN A O 1
ATOM 1349 N N . MET A 1 163 ? 10.927 0.738 -22.080 1.00 93.38 163 MET A N 1
ATOM 1350 C CA . MET A 1 163 ? 12.345 0.398 -21.940 1.00 93.38 163 MET A CA 1
ATOM 1351 C C . MET A 1 163 ? 12.726 -0.838 -22.769 1.00 93.38 163 MET A C 1
ATOM 1353 O O . MET A 1 163 ? 13.754 -0.850 -23.439 1.00 93.38 163 MET A O 1
ATOM 1357 N N . LYS A 1 164 ? 11.894 -1.889 -22.766 1.00 93.50 164 LYS A N 1
ATOM 1358 C CA . LYS A 1 164 ? 12.140 -3.089 -23.586 1.00 93.50 164 LYS A CA 1
ATOM 1359 C C . LYS A 1 164 ? 12.044 -2.807 -25.084 1.00 93.50 164 LYS A C 1
ATOM 1361 O O . LYS A 1 164 ? 12.802 -3.399 -25.850 1.00 93.50 164 LYS A O 1
ATOM 1366 N N . GLU A 1 165 ? 11.098 -1.967 -25.491 1.00 94.62 165 GLU A N 1
ATOM 1367 C CA . GLU A 1 165 ? 10.905 -1.575 -26.887 1.00 94.62 165 GLU A CA 1
ATOM 1368 C C . GLU A 1 165 ? 12.104 -0.754 -27.392 1.00 94.62 165 GLU A C 1
ATOM 1370 O O . GLU A 1 165 ? 12.655 -1.100 -28.437 1.00 94.62 165 GLU A O 1
ATOM 1375 N N . GLU A 1 166 ? 12.587 0.225 -26.619 1.00 92.00 166 GLU A N 1
ATOM 1376 C CA . GLU A 1 166 ? 13.779 1.012 -26.973 1.00 92.00 166 GLU A CA 1
ATOM 1377 C C . GLU A 1 166 ? 15.057 0.158 -26.988 1.00 92.00 166 GLU A C 1
ATOM 1379 O O . GLU A 1 166 ? 15.799 0.191 -27.966 1.00 92.00 166 GLU A O 1
ATOM 1384 N N . ILE A 1 167 ? 15.265 -0.736 -26.011 1.00 90.50 167 ILE A N 1
ATOM 1385 C CA . ILE A 1 167 ? 16.402 -1.681 -26.045 1.00 90.50 167 ILE A CA 1
ATOM 1386 C C . ILE A 1 167 ? 16.369 -2.555 -27.311 1.00 90.50 167 ILE A C 1
ATOM 1388 O O . ILE A 1 167 ? 17.399 -2.786 -27.949 1.00 90.50 167 ILE A O 1
ATOM 1392 N N . ALA A 1 168 ? 15.196 -3.071 -27.693 1.00 93.12 168 ALA A N 1
ATOM 1393 C CA . ALA A 1 168 ? 15.065 -3.916 -28.880 1.00 93.12 168 ALA A CA 1
ATOM 1394 C C . ALA A 1 168 ? 15.324 -3.137 -30.182 1.00 93.12 168 ALA A C 1
ATOM 1396 O O . ALA A 1 168 ? 15.916 -3.675 -31.122 1.00 93.12 168 ALA A O 1
ATOM 1397 N N . LYS A 1 169 ? 14.884 -1.879 -30.232 1.00 92.69 169 LYS A N 1
ATOM 1398 C CA . LYS A 1 169 ? 15.075 -0.966 -31.359 1.00 92.69 169 LYS A CA 1
ATOM 1399 C C . LYS A 1 169 ? 16.542 -0.561 -31.512 1.00 92.69 169 LYS A C 1
ATOM 1401 O O . LYS A 1 169 ? 17.063 -0.699 -32.618 1.00 92.69 169 LYS A O 1
ATOM 1406 N N . ASN A 1 170 ? 17.219 -0.193 -30.423 1.00 89.50 170 ASN A N 1
ATOM 1407 C CA . ASN A 1 170 ? 18.650 0.135 -30.422 1.00 89.50 170 ASN A CA 1
ATOM 1408 C C . ASN A 1 170 ? 19.471 -1.067 -30.896 1.00 89.50 170 ASN A C 1
ATOM 1410 O O . ASN A 1 170 ? 20.226 -0.965 -31.858 1.00 89.50 170 ASN A O 1
ATOM 1414 N N . LYS A 1 171 ? 19.193 -2.266 -30.365 1.00 91.50 171 LYS A N 1
ATOM 1415 C CA . LYS A 1 171 ? 19.849 -3.505 -30.817 1.00 91.50 171 LYS A CA 1
ATOM 1416 C C . LYS A 1 171 ? 19.661 -3.779 -32.315 1.00 91.50 171 LYS A C 1
ATOM 1418 O O . LYS A 1 171 ? 20.552 -4.318 -32.973 1.00 91.50 171 LYS A O 1
ATOM 1423 N N . LYS A 1 172 ? 18.488 -3.461 -32.873 1.00 92.88 172 LYS A N 1
ATOM 1424 C CA . LYS A 1 172 ? 18.233 -3.612 -34.313 1.00 92.88 172 LYS A CA 1
ATOM 1425 C C . LYS A 1 172 ? 19.045 -2.601 -35.129 1.00 92.88 172 LYS A C 1
ATOM 1427 O O . LYS A 1 172 ? 19.625 -2.998 -36.138 1.00 92.88 172 LYS A O 1
ATOM 1432 N N . ARG A 1 173 ? 19.104 -1.340 -34.689 1.00 89.94 173 ARG A N 1
ATOM 1433 C CA . ARG A 1 173 ? 19.903 -0.281 -35.326 1.00 89.94 173 ARG A CA 1
ATOM 1434 C C . ARG A 1 173 ? 21.392 -0.610 -35.304 1.00 89.94 173 ARG A C 1
ATOM 1436 O O . ARG A 1 173 ? 22.023 -0.571 -36.356 1.00 89.94 173 ARG A O 1
ATOM 1443 N N . GLU A 1 174 ? 21.924 -1.039 -34.162 1.00 89.31 174 GLU A N 1
ATOM 1444 C CA . GLU A 1 174 ? 23.311 -1.505 -34.029 1.00 89.31 174 GLU A CA 1
ATOM 1445 C C . GLU A 1 174 ? 23.618 -2.645 -35.010 1.00 89.31 174 GLU A C 1
ATOM 1447 O O . GLU A 1 174 ? 24.609 -2.598 -35.737 1.00 89.31 174 GLU A O 1
ATOM 1452 N N . ALA A 1 175 ? 22.731 -3.643 -35.115 1.00 92.69 175 ALA A N 1
ATOM 1453 C CA . ALA A 1 175 ? 22.910 -4.754 -36.049 1.00 92.69 175 ALA A CA 1
ATOM 1454 C C . ALA A 1 175 ? 22.864 -4.316 -37.528 1.00 92.69 175 ALA A C 1
ATOM 1456 O O . ALA A 1 175 ? 23.549 -4.896 -38.375 1.00 92.69 175 ALA A O 1
ATOM 1457 N N . GLU A 1 176 ? 22.046 -3.319 -37.873 1.00 92.50 176 GLU A N 1
ATOM 1458 C CA . GLU A 1 176 ? 22.006 -2.732 -39.217 1.00 92.50 176 GLU A CA 1
ATOM 1459 C C . GLU A 1 176 ? 23.285 -1.938 -39.517 1.00 92.50 176 GLU A C 1
ATOM 1461 O O . GLU A 1 176 ? 23.887 -2.147 -40.577 1.00 92.50 176 GLU A O 1
ATOM 1466 N N . ARG A 1 177 ? 23.758 -1.122 -38.567 1.00 89.19 177 ARG A N 1
ATOM 1467 C CA . ARG A 1 177 ? 25.037 -0.400 -38.659 1.00 89.19 177 ARG A CA 1
ATOM 1468 C C . ARG A 1 177 ? 26.211 -1.364 -38.821 1.00 89.19 177 ARG A C 1
ATOM 1470 O O . ARG A 1 177 ? 27.020 -1.200 -39.732 1.00 89.19 177 ARG A O 1
ATOM 1477 N N . GLU A 1 178 ? 26.273 -2.440 -38.040 1.00 91.44 178 GLU A N 1
ATOM 1478 C CA . GLU A 1 178 ? 27.345 -3.439 -38.137 1.00 91.44 178 GLU A CA 1
ATOM 1479 C C . GLU A 1 178 ? 27.381 -4.130 -39.515 1.00 91.44 178 GLU A C 1
ATOM 1481 O O . GLU A 1 178 ? 28.455 -4.387 -40.082 1.00 91.44 178 GLU A O 1
ATOM 1486 N N . ARG A 1 179 ? 26.208 -4.384 -40.113 1.00 94.50 179 ARG A N 1
ATOM 1487 C CA . ARG A 1 179 ? 26.108 -4.909 -41.485 1.00 94.50 179 ARG A CA 1
ATOM 1488 C C . ARG A 1 179 ? 26.618 -3.909 -42.515 1.00 94.50 179 ARG A C 1
ATOM 1490 O O . ARG A 1 179 ? 27.358 -4.322 -43.410 1.00 94.50 179 ARG A O 1
ATOM 1497 N N . GLN A 1 180 ? 26.259 -2.632 -42.392 1.00 93.06 180 GLN A N 1
ATOM 1498 C CA . GLN A 1 180 ? 26.747 -1.574 -43.281 1.00 93.06 180 GLN A CA 1
ATOM 1499 C C . GLN A 1 180 ? 28.269 -1.429 -43.177 1.00 93.06 180 GLN A C 1
ATOM 1501 O O . GLN A 1 180 ? 28.960 -1.492 -44.193 1.00 93.06 180 GLN A O 1
ATOM 1506 N N . ILE A 1 181 ? 28.815 -1.378 -41.957 1.00 91.50 181 ILE A N 1
ATOM 1507 C CA . ILE A 1 181 ? 30.265 -1.357 -41.708 1.00 91.50 181 ILE A CA 1
ATOM 1508 C C . ILE A 1 181 ? 30.939 -2.567 -42.364 1.00 91.50 181 ILE A C 1
ATOM 1510 O O . ILE A 1 181 ? 31.974 -2.443 -43.021 1.00 91.50 181 ILE A O 1
ATOM 1514 N N . SER A 1 182 ? 30.349 -3.755 -42.230 1.00 93.88 182 SER A N 1
ATOM 1515 C CA . SER A 1 182 ? 30.880 -4.976 -42.841 1.00 93.88 182 SER A CA 1
ATOM 1516 C C . SER A 1 182 ? 30.856 -4.936 -44.374 1.00 93.88 182 SER A C 1
ATOM 1518 O O . SER A 1 182 ? 31.780 -5.446 -45.013 1.00 93.88 182 SER A O 1
ATOM 1520 N N . GLN A 1 183 ? 29.822 -4.346 -44.982 1.00 94.56 183 GLN A N 1
ATOM 1521 C CA . GLN A 1 183 ? 29.735 -4.150 -46.432 1.00 94.56 183 GLN A CA 1
ATOM 1522 C C . GLN A 1 183 ? 30.778 -3.140 -46.920 1.00 94.56 183 GLN A C 1
ATOM 1524 O O . GLN A 1 183 ? 31.553 -3.468 -47.820 1.00 94.56 183 GLN A O 1
ATOM 1529 N N . LEU A 1 184 ? 30.889 -1.983 -46.263 1.00 94.38 184 LEU A N 1
ATOM 1530 C CA . LEU A 1 184 ? 31.887 -0.958 -46.577 1.00 94.38 184 LEU A CA 1
ATOM 1531 C C . LEU A 1 184 ? 33.316 -1.501 -46.447 1.00 94.38 184 LEU A C 1
ATOM 1533 O O . LEU A 1 184 ? 34.134 -1.309 -47.344 1.00 94.38 184 LEU A O 1
ATOM 1537 N N . LYS A 1 185 ? 33.611 -2.281 -45.397 1.00 94.31 185 LYS A N 1
ATOM 1538 C CA . LYS A 1 185 ? 34.907 -2.968 -45.242 1.00 94.31 185 LYS A CA 1
ATOM 1539 C C . LYS A 1 185 ? 35.190 -3.937 -46.394 1.00 94.31 185 LYS A C 1
ATOM 1541 O O . LYS A 1 185 ? 36.327 -4.022 -46.856 1.00 94.31 185 LYS A O 1
ATOM 1546 N N . LYS A 1 186 ? 34.182 -4.676 -46.874 1.00 96.62 186 LYS A N 1
ATOM 1547 C CA . LYS A 1 186 ? 34.332 -5.581 -48.030 1.00 96.62 186 LYS A CA 1
ATOM 1548 C C . LYS A 1 186 ? 34.585 -4.812 -49.325 1.00 96.62 186 LYS A C 1
ATOM 1550 O O . LYS A 1 186 ? 35.435 -5.232 -50.107 1.00 96.62 186 LYS A O 1
ATOM 1555 N N . GLU A 1 187 ? 33.869 -3.719 -49.565 1.00 95.06 187 GLU A N 1
ATOM 1556 C CA . GLU A 1 187 ? 34.077 -2.873 -50.744 1.00 95.06 187 GLU A CA 1
ATOM 1557 C C . GLU A 1 187 ? 35.435 -2.183 -50.730 1.00 95.06 187 GLU A C 1
ATOM 1559 O O . GLU A 1 187 ? 36.135 -2.216 -51.738 1.00 95.06 187 GLU A O 1
ATOM 1564 N N . SER A 1 188 ? 35.837 -1.634 -49.583 1.00 93.94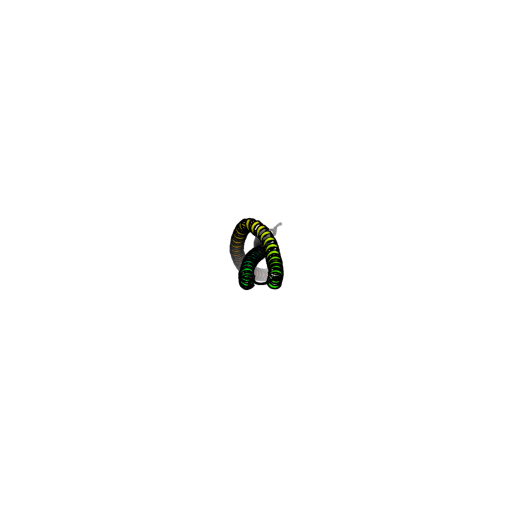 188 SER A N 1
ATOM 1565 C CA . SER A 1 188 ? 37.151 -1.023 -49.388 1.00 93.94 188 SER A CA 1
ATOM 1566 C C . SER A 1 188 ? 38.273 -2.002 -49.753 1.00 93.94 188 SER A C 1
ATOM 1568 O O . SER A 1 188 ? 39.095 -1.700 -50.614 1.00 93.94 188 SER A O 1
ATOM 1570 N N . ARG A 1 189 ? 38.212 -3.245 -49.249 1.00 94.69 189 ARG A N 1
ATOM 1571 C CA . ARG A 1 189 ? 39.165 -4.309 -49.623 1.00 94.69 189 ARG A CA 1
ATOM 1572 C C . ARG A 1 189 ? 39.175 -4.605 -51.125 1.00 94.69 189 ARG A C 1
ATOM 1574 O O . ARG A 1 189 ? 40.237 -4.828 -51.696 1.00 94.69 189 ARG A O 1
ATOM 1581 N N . LYS A 1 190 ? 38.010 -4.625 -51.786 1.00 96.38 190 LYS A N 1
ATOM 1582 C CA . LYS A 1 190 ? 37.938 -4.830 -53.246 1.00 96.38 190 LYS A CA 1
ATOM 1583 C C . LYS A 1 190 ? 38.606 -3.683 -54.005 1.00 96.38 190 LYS A C 1
ATOM 1585 O O . LYS A 1 190 ? 39.357 -3.953 -54.938 1.00 96.38 190 LYS A O 1
ATOM 1590 N N . ARG A 1 191 ? 38.349 -2.433 -53.602 1.00 94.12 191 ARG A N 1
ATOM 1591 C CA . ARG A 1 191 ? 38.966 -1.238 -54.200 1.00 94.12 191 ARG A CA 1
ATOM 1592 C C . ARG A 1 191 ? 40.481 -1.254 -54.004 1.00 94.12 191 ARG A C 1
ATOM 1594 O O . ARG A 1 191 ? 41.212 -1.047 -54.963 1.00 94.12 191 ARG A O 1
ATOM 1601 N N . GLU A 1 192 ? 40.955 -1.597 -52.810 1.00 94.75 192 GLU A N 1
ATOM 1602 C CA . GLU A 1 192 ? 42.386 -1.709 -52.501 1.00 94.75 192 GLU A CA 1
ATOM 1603 C C . GLU A 1 192 ? 43.087 -2.763 -53.377 1.00 94.75 192 GLU A C 1
ATOM 1605 O O . GLU A 1 192 ? 44.138 -2.498 -53.963 1.00 94.75 192 GLU A O 1
ATOM 1610 N N . ILE A 1 193 ? 42.469 -3.938 -53.555 1.00 96.25 193 ILE A N 1
ATOM 1611 C CA . ILE A 1 193 ? 42.982 -4.977 -54.462 1.00 96.25 193 ILE A CA 1
ATOM 1612 C C . ILE A 1 193 ? 43.012 -4.478 -55.915 1.00 96.25 193 ILE A C 1
ATOM 1614 O O . ILE A 1 193 ? 44.000 -4.697 -56.616 1.00 96.25 193 ILE A O 1
ATOM 1618 N N . GLN A 1 194 ? 41.957 -3.801 -56.378 1.00 95.69 194 GLN A N 1
ATOM 1619 C CA . GLN A 1 194 ? 41.905 -3.244 -57.735 1.00 95.69 194 GLN A CA 1
ATOM 1620 C C . GLN A 1 194 ? 43.001 -2.201 -57.971 1.00 95.69 194 GLN A C 1
ATOM 1622 O O . GLN A 1 194 ? 43.679 -2.266 -58.995 1.00 95.69 194 GLN A O 1
ATOM 1627 N N . ILE A 1 195 ? 43.213 -1.285 -57.021 1.00 95.19 195 ILE A N 1
ATOM 1628 C CA . ILE A 1 195 ? 44.285 -0.282 -57.080 1.00 95.19 195 ILE A CA 1
ATOM 1629 C C . ILE A 1 195 ? 45.640 -0.979 -57.200 1.00 95.19 195 ILE A C 1
ATOM 1631 O O . ILE A 1 195 ? 46.392 -0.703 -58.133 1.00 95.19 195 ILE A O 1
ATOM 1635 N N . LYS A 1 196 ? 45.916 -1.960 -56.335 1.00 95.88 196 LYS A N 1
ATOM 1636 C CA . LYS A 1 196 ? 47.178 -2.709 -56.353 1.00 95.88 196 LYS A CA 1
ATOM 1637 C C . LYS A 1 196 ? 47.421 -3.439 -57.681 1.00 95.88 196 LYS A C 1
ATOM 1639 O O . LYS A 1 196 ? 48.551 -3.464 -58.171 1.00 95.88 196 LYS A O 1
ATOM 1644 N N . ASN A 1 197 ? 46.375 -4.009 -58.283 1.00 95.12 197 ASN A N 1
ATOM 1645 C CA . ASN A 1 197 ? 46.467 -4.646 -59.599 1.00 95.12 197 ASN A CA 1
ATOM 1646 C C . ASN A 1 197 ? 46.780 -3.623 -60.702 1.00 95.12 197 ASN A C 1
ATOM 1648 O O . ASN A 1 197 ? 47.704 -3.842 -61.483 1.00 95.12 197 ASN A O 1
ATOM 1652 N N . MET A 1 198 ? 46.075 -2.485 -60.733 1.00 95.19 198 MET A N 1
ATOM 1653 C CA . MET A 1 198 ? 46.329 -1.414 -61.707 1.00 95.19 198 MET A CA 1
ATOM 1654 C C . MET A 1 198 ? 47.739 -0.827 -61.570 1.00 95.19 198 MET A C 1
ATOM 1656 O O . MET A 1 198 ? 48.404 -0.572 -62.573 1.00 95.19 198 MET A O 1
ATOM 1660 N N . GLU A 1 199 ? 48.229 -0.643 -60.343 1.00 94.25 199 GLU A N 1
ATOM 1661 C CA . GLU A 1 199 ? 49.602 -0.202 -60.086 1.00 94.25 199 GLU A CA 1
ATOM 1662 C C . GLU A 1 199 ? 50.633 -1.205 -60.610 1.00 94.25 199 GLU A C 1
ATOM 1664 O O . GLU A 1 199 ? 51.635 -0.810 -61.210 1.00 94.25 199 GLU A O 1
ATOM 1669 N N . SER A 1 200 ? 50.392 -2.505 -60.412 1.00 94.31 200 SER A N 1
ATOM 1670 C CA . SER A 1 200 ? 51.263 -3.564 -60.924 1.00 94.31 200 SER A CA 1
ATOM 1671 C C . SER A 1 200 ? 51.286 -3.590 -62.455 1.00 94.31 200 SER A C 1
ATOM 1673 O O . SER A 1 200 ? 52.370 -3.586 -63.043 1.00 94.31 200 SER A O 1
ATOM 1675 N N . GLU A 1 201 ? 50.120 -3.529 -63.106 1.00 93.88 201 GLU A N 1
ATOM 1676 C CA . GLU A 1 201 ? 50.022 -3.448 -64.568 1.00 93.88 201 GLU A CA 1
ATOM 1677 C C . GLU A 1 201 ? 50.722 -2.205 -65.120 1.00 93.88 201 GLU A C 1
ATOM 1679 O O . GLU A 1 201 ? 51.464 -2.294 -66.100 1.00 93.88 201 GLU A O 1
ATOM 1684 N N . LYS A 1 202 ? 50.523 -1.041 -64.488 1.00 94.56 202 LYS A N 1
ATOM 1685 C CA . LYS A 1 202 ? 51.181 0.206 -64.888 1.00 94.56 202 LYS A CA 1
ATOM 1686 C C . LYS A 1 202 ? 52.700 0.067 -64.818 1.00 94.56 202 LYS A C 1
ATOM 1688 O O . LYS A 1 202 ? 53.373 0.365 -65.802 1.00 94.56 202 LYS A O 1
ATOM 1693 N N . ARG A 1 203 ? 53.236 -0.464 -63.712 1.00 94.00 203 ARG A N 1
ATOM 1694 C CA . ARG A 1 203 ? 54.679 -0.727 -63.563 1.00 94.00 203 ARG A CA 1
ATOM 1695 C C . ARG A 1 203 ? 55.200 -1.682 -64.638 1.00 94.00 203 ARG A C 1
ATOM 1697 O O . ARG A 1 203 ? 56.267 -1.444 -65.194 1.00 94.00 203 ARG A O 1
ATOM 1704 N N . GLN A 1 204 ? 54.460 -2.745 -64.962 1.00 92.31 204 GLN A N 1
ATOM 1705 C CA . GLN A 1 204 ? 54.845 -3.669 -66.034 1.00 92.31 204 GLN A CA 1
ATOM 1706 C C . GLN A 1 204 ? 54.870 -2.984 -67.406 1.00 92.31 204 GLN A C 1
ATOM 1708 O O . GLN A 1 204 ? 55.833 -3.155 -68.153 1.00 92.31 204 GLN A O 1
ATOM 1713 N N . ARG A 1 205 ? 53.852 -2.178 -67.735 1.00 90.38 205 ARG A N 1
ATOM 1714 C CA . ARG A 1 205 ? 53.806 -1.414 -68.994 1.00 90.38 205 ARG A CA 1
ATOM 1715 C C . ARG A 1 205 ? 54.960 -0.417 -69.088 1.00 90.38 205 ARG A C 1
ATOM 1717 O O . ARG A 1 205 ? 55.604 -0.346 -70.129 1.00 90.38 205 ARG A O 1
ATOM 1724 N N . GLU A 1 206 ? 55.259 0.300 -68.007 1.00 91.25 206 GLU A N 1
ATOM 1725 C CA . GLU A 1 206 ? 56.404 1.216 -67.936 1.00 91.25 206 GLU A CA 1
ATOM 1726 C C . GLU A 1 206 ? 57.738 0.488 -68.155 1.00 91.25 206 GLU A C 1
ATOM 1728 O O . GLU A 1 206 ? 58.584 0.978 -68.898 1.00 91.25 206 GLU A O 1
ATOM 1733 N N . LEU A 1 207 ? 57.918 -0.705 -67.575 1.00 91.56 207 LEU A N 1
ATOM 1734 C CA . LEU A 1 207 ? 59.114 -1.527 -67.797 1.00 91.56 207 LEU A CA 1
ATOM 1735 C C . LEU A 1 207 ? 59.259 -1.970 -69.259 1.00 91.56 207 LEU A C 1
ATOM 1737 O O . LEU A 1 207 ? 60.359 -1.921 -69.806 1.00 91.56 207 LEU A O 1
ATOM 1741 N N . VAL A 1 208 ? 58.166 -2.389 -69.903 1.00 91.31 208 VAL A N 1
ATOM 1742 C CA . VAL A 1 208 ? 58.179 -2.782 -71.322 1.00 91.31 208 VAL A CA 1
ATOM 1743 C C . VAL A 1 208 ? 58.484 -1.587 -72.224 1.00 91.31 208 VAL A C 1
ATOM 1745 O O . VAL A 1 208 ? 59.275 -1.718 -73.154 1.00 91.31 208 VAL A O 1
ATOM 1748 N N . LEU A 1 209 ? 57.885 -0.424 -71.953 1.00 87.94 209 LEU A N 1
ATOM 1749 C CA . LEU A 1 209 ? 58.148 0.799 -72.714 1.00 87.94 209 LEU A CA 1
ATOM 1750 C C . LEU A 1 209 ? 59.607 1.243 -72.595 1.00 87.94 209 LEU A C 1
ATOM 1752 O O . LEU A 1 209 ? 60.195 1.593 -73.610 1.00 87.94 209 LEU A O 1
ATOM 1756 N N . LYS A 1 210 ? 60.205 1.164 -71.398 1.00 86.38 210 LYS A N 1
ATOM 1757 C CA . LYS A 1 210 ? 61.635 1.450 -71.207 1.00 86.38 210 LYS A CA 1
ATOM 1758 C C . LYS A 1 210 ? 62.523 0.516 -72.023 1.00 86.38 210 LYS A C 1
ATOM 1760 O O . LYS A 1 210 ? 63.363 0.995 -72.766 1.00 86.38 210 LYS A O 1
ATOM 1765 N N . ARG A 1 211 ? 62.274 -0.799 -71.973 1.00 82.75 211 ARG A N 1
ATOM 1766 C CA . ARG A 1 211 ? 63.030 -1.776 -72.780 1.00 82.75 211 ARG A CA 1
ATOM 1767 C C . ARG A 1 211 ? 62.940 -1.489 -74.279 1.00 82.75 211 ARG A C 1
ATOM 1769 O O . ARG A 1 211 ? 63.948 -1.556 -74.959 1.00 82.75 211 ARG A O 1
ATOM 1776 N N . LYS A 1 212 ? 61.757 -1.114 -74.778 1.00 78.69 212 LYS A N 1
ATOM 1777 C CA . LYS A 1 212 ? 61.562 -0.724 -76.186 1.00 78.69 212 LYS A CA 1
ATOM 1778 C C . LYS A 1 212 ? 62.209 0.608 -76.577 1.00 78.69 212 LYS A C 1
ATOM 1780 O O . LYS A 1 212 ? 62.336 0.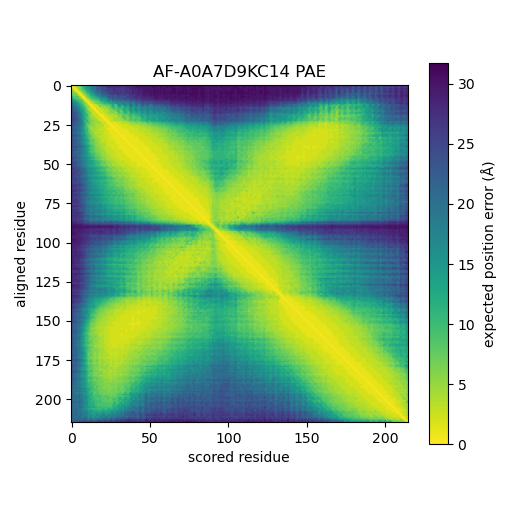865 -77.763 1.00 78.69 212 LYS A O 1
ATOM 1785 N N . GLN A 1 213 ? 62.500 1.489 -75.621 1.00 74.50 213 GLN A N 1
ATOM 1786 C CA . GLN A 1 213 ? 63.203 2.754 -75.872 1.00 74.50 213 GLN A CA 1
ATOM 1787 C C . GLN A 1 213 ? 64.728 2.596 -75.805 1.00 74.50 213 GLN A C 1
ATOM 1789 O O . GLN A 1 213 ? 65.443 3.479 -76.270 1.00 74.50 213 GLN A O 1
ATOM 1794 N N . GLU A 1 214 ? 65.210 1.513 -75.190 1.00 71.81 214 GLU A N 1
ATOM 1795 C CA . GLU A 1 214 ? 66.631 1.182 -75.038 1.00 71.81 214 GLU A CA 1
ATOM 1796 C C . GLU A 1 214 ? 67.151 0.229 -76.141 1.00 71.81 214 GLU A C 1
ATOM 1798 O O . GLU A 1 214 ? 68.366 0.098 -76.285 1.00 71.81 214 GLU A O 1
ATOM 1803 N N . GLU A 1 215 ? 66.254 -0.401 -76.914 1.00 50.09 215 GLU A N 1
ATOM 1804 C CA . GLU A 1 215 ? 66.526 -1.116 -78.182 1.00 50.09 215 GLU A CA 1
ATOM 1805 C C . GLU A 1 215 ? 66.476 -0.172 -79.394 1.00 50.09 215 GLU A C 1
ATOM 1807 O O . GLU A 1 215 ? 67.346 -0.323 -80.284 1.00 50.09 215 GLU A O 1
#

Sequence (215 aa):
MESSSSESEDGNEEVERDEREENNETELLREDLADLSTEISIKQKLIEELENSQKRLNNMKLHYEEKLSLLARKIKETETERDRVLDTIHEHDKEAAQQSQKVKSDYEKKINNFKDELKKLQSAKKEHNRLMRTKTQNEMQLKGLTRDLDELKKTKVKLMRQMKEEIAKNKKREAERERQISQLKKESRKREIQIKNMESEKRQRELVLKRKQEE

Solvent-accessible surface area (backbone atoms only — not comparable to full-atom values): 11755 Å² total; per-residue (Å²): 134,89,81,84,92,82,84,85,68,75,74,57,56,58,55,54,48,53,54,51,52,55,52,51,54,56,49,52,53,49,50,54,49,50,51,51,51,52,52,47,52,53,50,52,52,52,48,51,52,50,53,50,52,51,50,52,53,52,53,52,50,52,52,55,54,52,51,50,52,53,51,54,50,51,43,52,53,51,53,53,49,46,53,53,54,52,70,67,58,61,83,82,45,75,66,46,48,54,49,48,53,52,53,52,50,55,49,50,54,53,45,48,54,52,50,53,52,48,52,54,51,50,54,53,49,51,55,50,57,54,56,52,61,54,44,59,56,51,53,53,49,49,54,48,54,52,50,54,46,53,49,51,52,52,51,46,54,52,49,55,49,50,49,52,51,51,54,53,50,50,56,49,51,53,54,51,50,54,51,50,53,53,50,52,53,52,51,50,52,51,51,52,51,51,51,54,50,53,53,51,52,50,54,50,52,52,52,53,53,51,54,66,72,75,108

pLDDT: mean 87.17, std 12.46, range [39.0, 97.81]

InterPro domains:
  IPR027640 Kinesin-like protein [PTHR47969] (8-215)

Radius of gyration: 47.96 Å; Cα contacts (8 Å, |Δi|>4): 54; chains: 1; bounding box: 103×39×145 Å

Nearest PDB structures (foldseek):
  8i4v-assembly1_A  TM=5.864E-01  e=3.510E-01  Saccharomyces cerevisiae S288C
  5xg2-assembly1_A  TM=4.823E-01  e=1.786E-01  Pyrococcus yayanosii CH1
  5nnv-assembly2_B  TM=4.843E-01  e=2.504E-01  Bacillus subtilis subsp. subtilis str. 168
  5ew5-assembly4_D  TM=4.665E-01  e=2.664E+00  Escherichia coli

Organism: Paramuricea clavata (NCBI:txid317549)